Protein AF-A0A667Z377-F1 (afdb_monomer_lite)

Organism: NCBI:txid586833

pLDDT: mean 73.11, std 18.8, range [34.41, 98.44]

Structure (mmCIF, N/CA/C/O backbone):
data_AF-A0A667Z377-F1
#
_entry.id   AF-A0A667Z377-F1
#
loop_
_atom_site.group_PDB
_atom_site.id
_atom_site.type_symbol
_atom_site.label_atom_id
_atom_site.label_alt_id
_atom_site.label_comp_id
_atom_site.label_asym_id
_atom_site.label_entity_id
_atom_site.label_seq_id
_atom_site.pdbx_PDB_ins_code
_atom_site.Cartn_x
_atom_site.Cartn_y
_atom_site.Cartn_z
_atom_site.occupancy
_atom_site.B_iso_or_equiv
_atom_site.auth_seq_id
_atom_site.auth_comp_id
_atom_site.auth_asym_id
_atom_site.auth_atom_id
_atom_site.pdbx_PDB_model_num
ATOM 1 N N . MET A 1 1 ? 38.736 -24.658 -56.542 1.00 39.56 1 MET A N 1
ATOM 2 C CA . MET A 1 1 ? 38.520 -23.235 -56.864 1.00 39.56 1 MET A CA 1
ATOM 3 C C . MET A 1 1 ? 37.502 -22.615 -55.901 1.00 39.56 1 MET A C 1
ATOM 5 O O . MET A 1 1 ? 36.439 -22.173 -56.310 1.00 39.56 1 MET A O 1
ATOM 9 N N . ASP A 1 2 ? 37.790 -22.749 -54.604 1.00 34.41 2 ASP A N 1
ATOM 10 C CA . ASP A 1 2 ? 38.043 -21.683 -53.618 1.00 34.41 2 ASP A CA 1
ATOM 11 C C . ASP A 1 2 ? 37.180 -20.410 -53.548 1.00 34.41 2 ASP A C 1
ATOM 13 O O . ASP A 1 2 ? 37.044 -19.676 -54.520 1.00 34.41 2 ASP A O 1
ATOM 17 N N . GLY A 1 3 ? 36.787 -20.076 -52.305 1.00 35.81 3 GLY A N 1
ATOM 18 C CA . GLY A 1 3 ? 36.669 -18.693 -51.808 1.00 35.81 3 GLY A CA 1
ATOM 19 C C . GLY A 1 3 ? 35.319 -18.355 -51.157 1.00 35.81 3 GLY A C 1
ATOM 20 O O . GLY A 1 3 ? 34.439 -17.840 -51.827 1.00 35.81 3 GLY A O 1
ATOM 21 N N . LEU A 1 4 ? 35.024 -18.799 -49.928 1.00 40.66 4 LEU A N 1
ATOM 22 C CA . LEU A 1 4 ? 35.317 -18.164 -48.620 1.00 40.66 4 LEU A CA 1
ATOM 23 C C . LEU A 1 4 ? 34.467 -16.922 -48.257 1.00 40.66 4 LEU A C 1
ATOM 25 O O . LEU A 1 4 ? 34.631 -15.834 -48.799 1.00 40.66 4 LEU A O 1
ATOM 29 N N . LEU A 1 5 ? 33.630 -17.111 -47.227 1.00 46.97 5 LEU A N 1
ATOM 30 C CA . LEU A 1 5 ? 33.083 -16.087 -46.323 1.00 46.97 5 LEU A CA 1
ATOM 31 C C . LEU A 1 5 ? 34.207 -15.289 -45.635 1.00 46.97 5 LEU A C 1
ATOM 33 O O . LEU A 1 5 ? 35.257 -15.869 -45.346 1.00 46.97 5 LEU A O 1
ATOM 37 N N . PRO A 1 6 ? 33.934 -14.057 -45.167 1.00 52.69 6 PRO A N 1
ATOM 38 C CA . PRO A 1 6 ? 34.640 -13.540 -44.006 1.00 52.69 6 PRO A CA 1
ATOM 39 C C . PRO A 1 6 ? 33.695 -13.188 -42.854 1.00 52.69 6 PRO A C 1
ATOM 41 O O . PRO A 1 6 ? 32.829 -12.317 -42.931 1.00 52.69 6 PRO A O 1
ATOM 44 N N . HIS A 1 7 ? 33.949 -13.873 -41.742 1.00 42.12 7 HIS A N 1
ATOM 45 C CA . HIS A 1 7 ? 33.545 -13.520 -40.393 1.00 42.12 7 HIS A CA 1
ATOM 46 C C . HIS A 1 7 ? 34.176 -12.185 -39.967 1.00 42.12 7 HIS A C 1
ATOM 48 O O . HIS A 1 7 ? 35.382 -11.981 -40.111 1.00 42.12 7 HIS A O 1
ATOM 54 N N . HIS A 1 8 ? 33.378 -11.299 -39.369 1.00 42.31 8 HIS A N 1
ATOM 55 C CA . HIS A 1 8 ? 33.875 -10.097 -38.702 1.00 42.31 8 HIS A CA 1
ATOM 56 C C . HIS A 1 8 ? 34.471 -10.483 -37.339 1.00 42.31 8 HIS A C 1
ATOM 58 O O . HIS A 1 8 ? 33.754 -10.729 -36.370 1.00 42.31 8 HIS A O 1
ATOM 64 N N . CYS A 1 9 ? 35.799 -10.572 -37.282 1.00 45.69 9 CYS A N 1
ATOM 65 C CA . CYS A 1 9 ? 36.557 -10.875 -36.074 1.00 45.69 9 CYS A CA 1
ATOM 66 C C . CYS A 1 9 ? 36.877 -9.577 -35.311 1.00 45.69 9 CYS A C 1
ATOM 68 O O . CYS A 1 9 ? 37.397 -8.613 -35.873 1.00 45.69 9 CYS A O 1
ATOM 70 N N . SER A 1 10 ? 36.558 -9.553 -34.018 1.00 44.31 10 SER A N 1
ATOM 71 C CA . SE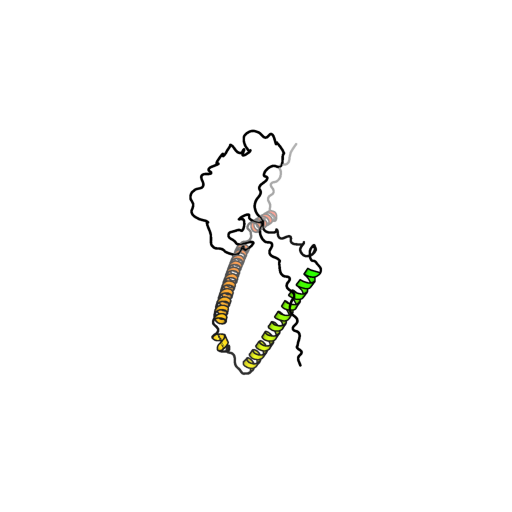R A 1 10 ? 36.849 -8.465 -33.083 1.00 44.31 10 SER A CA 1
ATOM 72 C C . SER A 1 10 ? 38.358 -8.261 -32.902 1.00 44.31 10 SER A C 1
ATOM 74 O O . SER A 1 10 ? 39.071 -9.194 -32.530 1.00 44.31 10 SER A O 1
ATOM 76 N N . VAL A 1 11 ? 38.843 -7.034 -33.104 1.00 43.72 11 VAL A N 1
ATOM 77 C CA . VAL A 1 11 ? 40.253 -6.667 -32.910 1.00 43.72 11 VAL A CA 1
ATOM 78 C C . VAL A 1 11 ? 40.514 -6.377 -31.427 1.00 43.72 11 VAL A C 1
ATOM 80 O O . VAL A 1 11 ? 40.225 -5.290 -30.932 1.00 43.72 11 VAL A O 1
ATOM 83 N N . VAL A 1 12 ? 41.090 -7.345 -30.711 1.00 47.41 12 VAL A N 1
ATOM 84 C CA . VAL A 1 12 ? 41.723 -7.130 -29.400 1.00 47.41 12 VAL A CA 1
ATOM 85 C C . VAL A 1 12 ? 43.229 -6.986 -29.625 1.00 47.41 12 VAL A C 1
ATOM 87 O O . VAL A 1 12 ? 43.871 -7.886 -30.160 1.00 47.41 12 VAL A O 1
ATOM 90 N N . ARG A 1 13 ? 43.803 -5.841 -29.233 1.00 54.53 13 ARG A N 1
ATOM 91 C CA . ARG A 1 13 ? 45.250 -5.580 -29.326 1.00 54.53 13 ARG A CA 1
ATOM 92 C C . ARG A 1 13 ? 46.039 -6.494 -28.369 1.00 54.53 13 ARG A C 1
ATOM 94 O O . ARG A 1 13 ? 45.705 -6.528 -27.182 1.00 54.53 13 ARG A O 1
ATOM 101 N N . PRO A 1 14 ? 47.118 -7.161 -28.817 1.00 50.06 14 PRO A N 1
ATOM 102 C CA . PRO A 1 14 ? 48.017 -7.890 -27.927 1.00 50.06 14 PRO A CA 1
ATOM 103 C C . PRO A 1 14 ? 48.810 -6.923 -27.039 1.00 50.06 14 PRO A C 1
ATOM 105 O O . PRO A 1 14 ? 49.433 -5.980 -27.522 1.00 50.06 14 PRO A O 1
ATOM 108 N N . LYS A 1 15 ? 48.801 -7.160 -25.725 1.00 42.97 15 LYS A N 1
ATOM 109 C CA . LYS A 1 15 ? 49.670 -6.461 -24.773 1.00 42.97 15 LYS A CA 1
ATOM 110 C C . LYS A 1 15 ? 51.036 -7.150 -24.784 1.00 42.97 15 LYS A C 1
ATOM 112 O O . LYS A 1 15 ? 51.166 -8.256 -24.262 1.00 42.97 15 LYS A O 1
ATOM 117 N N . GLU A 1 16 ? 52.033 -6.514 -25.391 1.00 47.84 16 GLU A N 1
ATOM 118 C CA . GLU A 1 16 ? 53.415 -7.002 -25.400 1.00 47.84 16 GLU A CA 1
ATOM 119 C C . GLU A 1 16 ? 53.958 -7.162 -23.970 1.00 47.84 16 GLU A C 1
ATOM 121 O O . GLU A 1 16 ? 53.911 -6.244 -23.146 1.00 47.84 16 GLU A O 1
ATOM 126 N N . ARG A 1 17 ? 54.477 -8.361 -23.677 1.00 47.03 17 ARG A N 1
ATOM 127 C CA . ARG A 1 17 ? 55.320 -8.645 -22.511 1.00 47.03 17 ARG A CA 1
ATOM 128 C C . ARG A 1 17 ? 56.709 -8.079 -22.781 1.00 47.03 17 ARG A C 1
ATOM 130 O O . ARG A 1 17 ? 57.348 -8.493 -23.742 1.00 47.03 17 ARG A O 1
ATOM 137 N N . ARG A 1 18 ? 57.200 -7.199 -21.909 1.00 39.62 18 ARG A N 1
ATOM 138 C CA . ARG A 1 18 ? 58.637 -6.912 -21.826 1.00 39.62 18 ARG A CA 1
ATOM 139 C C . ARG A 1 18 ? 59.299 -7.880 -20.850 1.00 39.62 18 ARG A C 1
ATOM 141 O O . ARG A 1 18 ? 58.774 -8.104 -19.763 1.00 39.62 18 ARG A O 1
ATOM 148 N N . LEU A 1 19 ? 60.404 -8.462 -21.309 1.00 40.16 19 LEU A N 1
ATOM 149 C CA . LEU A 1 19 ? 61.306 -9.354 -20.584 1.00 40.16 19 LEU A CA 1
ATOM 150 C C . LEU A 1 19 ? 62.295 -8.544 -19.728 1.00 40.16 19 LEU A C 1
ATOM 152 O O . LEU A 1 19 ? 62.662 -7.426 -20.089 1.00 40.16 19 LEU A O 1
ATOM 156 N N . ASP A 1 20 ? 62.684 -9.141 -18.603 1.00 46.81 20 ASP A N 1
ATOM 157 C CA . ASP A 1 20 ? 63.593 -8.638 -17.569 1.00 46.81 20 ASP A CA 1
ATOM 158 C C . ASP A 1 20 ? 65.024 -8.348 -18.058 1.00 46.81 20 ASP A C 1
ATOM 160 O O . ASP A 1 20 ? 65.585 -9.099 -18.855 1.00 46.81 20 ASP A O 1
ATOM 164 N N . VAL A 1 21 ? 65.649 -7.310 -17.484 1.00 38.50 21 VAL A N 1
ATOM 165 C CA . VAL A 1 21 ? 67.111 -7.078 -17.467 1.00 38.50 21 VAL A CA 1
ATOM 166 C C . VAL A 1 21 ? 67.494 -6.552 -16.062 1.00 38.50 21 VAL A C 1
ATOM 168 O O . VAL A 1 21 ? 66.702 -5.809 -15.475 1.00 38.50 21 VAL A O 1
ATOM 171 N N . PRO A 1 22 ? 68.635 -6.968 -15.467 1.00 42.09 22 PRO A N 1
ATOM 172 C CA . PRO A 1 22 ? 68.788 -7.074 -14.015 1.00 42.09 22 PRO A CA 1
ATOM 173 C C . PRO A 1 22 ? 69.353 -5.826 -13.313 1.00 42.09 22 PRO A C 1
ATOM 175 O O . PRO A 1 22 ? 69.953 -4.946 -13.921 1.00 42.09 22 PRO A O 1
ATOM 178 N N . GLN A 1 23 ? 69.144 -5.821 -11.990 1.00 48.81 23 GLN A N 1
ATOM 179 C CA . GLN A 1 23 ? 69.812 -5.080 -10.908 1.00 48.81 23 GLN A CA 1
ATOM 180 C C . GLN A 1 23 ? 70.900 -4.057 -11.282 1.00 48.81 23 GLN A C 1
ATOM 182 O O . GLN A 1 23 ? 71.996 -4.452 -11.658 1.00 48.81 23 GLN A O 1
ATOM 187 N N . GLN A 1 24 ? 70.682 -2.790 -10.908 1.00 37.22 24 GLN A N 1
ATOM 188 C CA . GLN A 1 24 ? 71.661 -2.009 -10.137 1.00 37.22 24 GLN A CA 1
ATOM 189 C C . GLN A 1 24 ? 70.936 -1.012 -9.220 1.00 37.22 24 GLN A C 1
ATOM 191 O O . GLN A 1 24 ? 70.096 -0.232 -9.660 1.00 37.22 24 GLN A O 1
ATOM 196 N N . ASN A 1 25 ? 71.270 -1.051 -7.930 1.00 51.00 25 ASN A N 1
ATOM 197 C CA . ASN A 1 25 ? 70.969 0.004 -6.966 1.00 51.00 25 ASN A CA 1
ATOM 198 C C . ASN A 1 25 ? 71.966 1.158 -7.155 1.00 51.00 25 ASN A C 1
ATOM 200 O O . ASN A 1 25 ? 73.166 0.918 -7.040 1.00 51.00 25 ASN A O 1
ATOM 204 N N . PRO A 1 26 ? 71.496 2.412 -7.258 1.00 49.16 26 PRO A N 1
ATOM 205 C CA . PRO A 1 26 ? 72.272 3.555 -6.810 1.00 49.16 26 PRO A CA 1
ATOM 206 C C . PRO A 1 26 ? 71.428 4.373 -5.825 1.00 49.16 26 PRO A C 1
ATOM 208 O O . PRO A 1 26 ? 70.788 5.366 -6.172 1.00 49.16 26 PRO A O 1
ATOM 211 N N . PHE A 1 27 ? 71.440 3.956 -4.558 1.00 51.38 27 PHE A N 1
ATOM 212 C CA . PHE A 1 27 ? 71.037 4.798 -3.427 1.00 51.38 27 PHE A CA 1
ATOM 213 C C . PHE A 1 27 ? 72.110 5.869 -3.183 1.00 51.38 27 PHE A C 1
ATOM 215 O O . PHE A 1 27 ? 72.756 5.887 -2.145 1.00 51.38 27 PHE A O 1
ATOM 222 N N . VAL A 1 28 ? 72.348 6.760 -4.144 1.00 57.50 28 VAL A N 1
ATOM 223 C CA . VAL A 1 28 ? 73.186 7.942 -3.914 1.00 57.50 28 VAL A CA 1
ATOM 224 C C . VAL A 1 28 ? 72.655 9.085 -4.772 1.00 57.50 28 VAL A C 1
ATOM 226 O O . VAL A 1 28 ? 73.105 9.321 -5.887 1.00 57.50 28 VAL A O 1
ATOM 229 N N . ARG A 1 29 ? 71.668 9.820 -4.253 1.00 53.88 29 ARG A N 1
ATOM 230 C CA . ARG A 1 29 ? 71.495 11.220 -4.647 1.00 53.88 29 ARG A CA 1
ATOM 231 C C . ARG A 1 29 ? 71.950 12.075 -3.483 1.00 53.88 29 ARG A C 1
ATOM 233 O O . ARG A 1 29 ? 71.351 12.039 -2.410 1.00 53.88 29 ARG A O 1
ATOM 240 N N . GLY A 1 30 ? 73.056 12.774 -3.726 1.00 55.09 30 GLY A N 1
ATOM 241 C CA . GLY A 1 30 ? 73.625 13.762 -2.835 1.00 55.09 30 GLY A CA 1
ATOM 242 C C . GLY A 1 30 ? 72.554 14.750 -2.409 1.00 55.09 30 GLY A C 1
ATOM 243 O O . GLY A 1 30 ? 71.906 15.360 -3.246 1.00 55.09 30 GLY A O 1
ATOM 244 N N . ASN A 1 31 ? 72.357 14.805 -1.100 1.00 47.62 31 ASN A N 1
ATOM 245 C CA . ASN A 1 31 ? 71.874 15.931 -0.323 1.00 47.62 31 ASN A CA 1
ATOM 246 C C . ASN A 1 31 ? 72.253 15.568 1.111 1.00 47.62 31 ASN A C 1
ATOM 248 O O . ASN A 1 31 ? 71.542 14.819 1.784 1.00 47.62 31 ASN A O 1
ATOM 252 N N . THR A 1 32 ? 73.423 16.025 1.553 1.00 54.97 32 THR A N 1
ATOM 253 C CA . THR A 1 32 ? 73.877 15.872 2.937 1.00 54.97 32 THR A CA 1
ATOM 254 C C . THR A 1 32 ? 72.966 16.716 3.818 1.00 54.97 32 THR A C 1
ATOM 256 O O . THR A 1 32 ? 73.255 17.874 4.102 1.00 54.97 32 THR A O 1
ATOM 259 N N . ILE A 1 33 ? 71.808 16.178 4.202 1.00 56.91 33 ILE A N 1
ATOM 260 C CA . ILE A 1 33 ? 70.942 16.879 5.136 1.00 56.91 33 ILE A CA 1
ATOM 261 C C . ILE A 1 33 ? 71.531 16.666 6.528 1.00 56.91 33 ILE A C 1
ATOM 263 O O . ILE A 1 33 ? 71.433 15.574 7.090 1.00 56.91 33 ILE A O 1
ATOM 267 N N . ILE A 1 34 ? 72.140 17.711 7.083 1.00 60.41 34 ILE A N 1
ATOM 268 C CA . ILE A 1 34 ? 72.562 17.728 8.482 1.00 60.41 34 ILE A CA 1
ATOM 269 C C . ILE A 1 34 ? 71.288 17.806 9.329 1.00 60.41 34 ILE A C 1
ATOM 271 O O . ILE A 1 34 ? 70.677 18.861 9.472 1.00 60.41 34 ILE A O 1
ATOM 275 N N . ARG A 1 35 ? 70.839 16.654 9.832 1.00 56.41 35 ARG A N 1
ATOM 276 C CA . ARG A 1 35 ? 69.725 16.526 10.782 1.00 56.41 35 ARG A CA 1
ATOM 277 C C . ARG A 1 35 ? 70.280 15.996 12.100 1.00 56.41 35 ARG A C 1
ATOM 279 O O . ARG A 1 35 ? 71.264 15.255 12.100 1.00 56.41 35 ARG A O 1
ATOM 286 N N . SER A 1 36 ? 69.660 16.379 13.212 1.00 56.09 36 SER A N 1
ATOM 287 C CA . SER A 1 36 ? 70.028 15.904 14.547 1.00 56.09 36 SER A CA 1
ATOM 288 C C . SER A 1 36 ? 70.099 14.370 14.599 1.00 56.09 36 SER A C 1
ATOM 290 O O . SER A 1 36 ? 69.342 13.660 13.933 1.00 56.09 36 SER A O 1
ATOM 292 N N . LYS A 1 37 ? 71.062 13.865 15.380 1.00 59.00 37 LYS A N 1
ATOM 293 C CA . LYS A 1 37 ? 71.469 12.456 15.555 1.00 59.00 37 LYS A CA 1
ATOM 294 C C . LYS A 1 37 ? 70.401 11.559 16.211 1.00 59.00 37 LYS A C 1
ATOM 296 O O . LYS A 1 37 ? 70.721 10.756 17.076 1.00 59.00 37 LYS A O 1
ATOM 301 N N . THR A 1 38 ? 69.137 11.669 15.825 1.00 59.34 38 THR A N 1
ATOM 302 C CA . THR A 1 38 ? 68.063 10.841 16.394 1.00 59.34 38 THR A CA 1
ATOM 303 C C . THR A 1 38 ? 67.119 10.228 15.367 1.00 59.34 38 THR A C 1
ATOM 305 O O . THR A 1 38 ? 66.293 9.415 15.764 1.00 59.34 38 THR A O 1
ATOM 308 N N . PHE A 1 39 ? 67.230 10.522 14.061 1.00 50.03 39 PHE A N 1
ATOM 309 C CA . PHE A 1 39 ? 66.290 9.929 13.093 1.00 50.03 39 PHE A CA 1
ATOM 310 C C . PHE A 1 39 ? 66.802 9.744 11.653 1.00 50.03 39 PHE A C 1
ATOM 312 O O . PHE A 1 39 ? 66.041 9.865 10.695 1.00 50.03 39 PHE A O 1
ATOM 319 N N . SER A 1 40 ? 68.084 9.426 11.474 1.00 50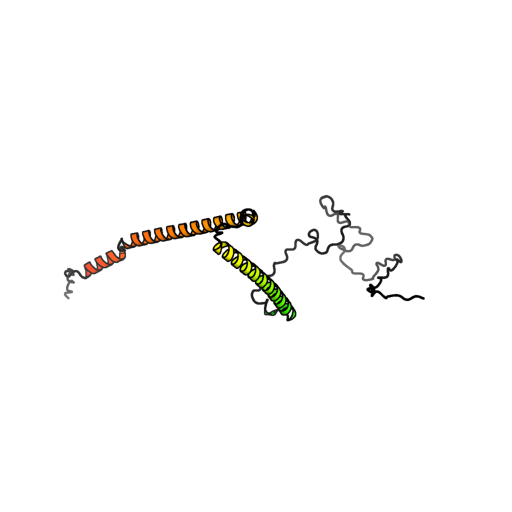.19 40 SER A N 1
ATOM 320 C CA . SER A 1 40 ? 68.617 9.023 10.164 1.00 50.19 40 SER A CA 1
ATOM 321 C C . SER A 1 40 ? 69.239 7.630 10.285 1.00 50.19 40 SER A C 1
ATOM 323 O O . SER A 1 40 ? 70.235 7.502 11.001 1.00 50.19 40 SER A O 1
ATOM 325 N N . PRO A 1 41 ? 68.707 6.588 9.613 1.00 56.28 41 PRO A N 1
ATO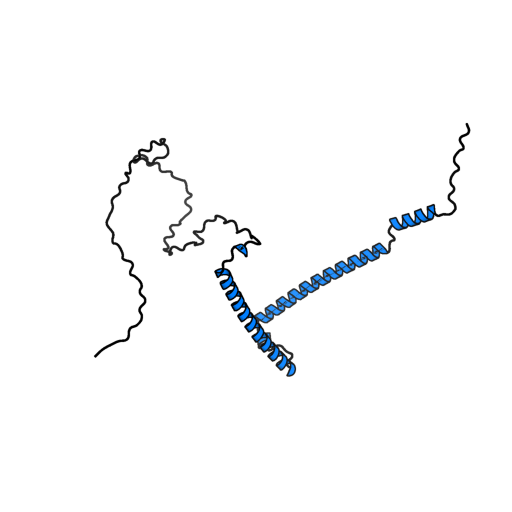M 326 C CA . PRO A 1 41 ? 69.350 5.281 9.574 1.00 56.28 41 PRO A CA 1
ATOM 327 C C . PRO A 1 41 ? 70.634 5.405 8.750 1.00 56.28 41 PRO A C 1
ATOM 329 O O . PRO A 1 41 ? 70.615 5.401 7.521 1.00 56.28 41 PRO A O 1
ATOM 332 N N . GLY A 1 42 ? 71.760 5.612 9.428 1.00 55.56 42 GLY A N 1
ATOM 333 C CA . GLY A 1 42 ? 73.073 5.497 8.809 1.00 55.56 42 GLY A CA 1
ATOM 334 C C . GLY A 1 42 ? 73.433 4.019 8.603 1.00 55.56 42 GLY A C 1
ATOM 335 O O . GLY A 1 42 ? 72.952 3.174 9.358 1.00 55.56 42 GLY A O 1
ATOM 336 N N . PRO A 1 43 ? 74.327 3.689 7.655 1.00 56.69 43 PRO A N 1
ATOM 337 C CA . PRO A 1 43 ? 74.751 2.312 7.359 1.00 56.69 43 PRO A CA 1
ATOM 338 C C . PRO A 1 43 ? 75.384 1.559 8.547 1.00 56.69 43 PRO A C 1
ATOM 340 O O . PRO A 1 43 ? 75.587 0.354 8.464 1.00 56.69 43 PRO A O 1
ATOM 343 N N . GLN A 1 44 ? 75.668 2.243 9.659 1.00 56.75 44 GLN A N 1
ATOM 344 C CA . GLN A 1 44 ? 76.218 1.662 10.889 1.00 56.75 44 GLN A CA 1
ATOM 345 C C . GLN A 1 44 ? 75.253 1.681 12.089 1.00 56.75 44 GLN A C 1
ATOM 347 O O . GLN A 1 44 ? 75.628 1.238 13.168 1.00 56.75 44 GLN A O 1
ATOM 352 N N . SER A 1 45 ? 74.018 2.178 11.951 1.00 56.69 45 SER A N 1
ATOM 353 C CA . SER A 1 45 ? 73.056 2.236 13.063 1.00 56.69 45 SER A CA 1
ATOM 354 C C . SER A 1 45 ? 71.796 1.441 12.726 1.00 56.69 45 SER A C 1
ATOM 356 O O . SER A 1 45 ? 70.789 1.984 12.274 1.00 56.69 45 SER A O 1
ATOM 358 N N . GLN A 1 46 ? 71.859 0.123 12.936 1.00 60.81 46 GLN A N 1
ATOM 359 C CA . GLN A 1 46 ? 70.690 -0.759 12.901 1.00 60.81 46 GLN A CA 1
ATOM 360 C C . GLN A 1 46 ? 69.919 -0.641 14.223 1.00 60.81 46 GLN A C 1
ATOM 362 O O . GLN A 1 46 ? 69.937 -1.546 15.053 1.00 60.81 46 GLN A O 1
ATOM 367 N N . TYR A 1 47 ? 69.264 0.496 14.462 1.00 54.59 47 TYR A N 1
ATOM 368 C CA . TYR A 1 47 ? 68.360 0.608 15.605 1.00 54.59 47 TYR A CA 1
ATOM 369 C C . TYR A 1 47 ? 67.065 -0.154 15.288 1.00 54.59 47 TYR A C 1
ATOM 371 O O . TYR A 1 47 ? 66.194 0.332 14.565 1.00 54.59 47 TYR A O 1
ATOM 379 N N . ILE A 1 48 ? 66.962 -1.394 15.774 1.00 57.53 48 ILE A N 1
ATOM 380 C CA . ILE A 1 48 ? 65.771 -2.232 15.612 1.00 57.53 48 ILE A CA 1
ATOM 381 C C . ILE A 1 48 ? 64.765 -1.825 16.690 1.00 57.53 48 ILE A C 1
ATOM 383 O O . ILE A 1 48 ? 64.837 -2.285 17.829 1.00 57.53 48 ILE A O 1
ATOM 387 N N . CYS A 1 49 ? 63.800 -0.980 16.327 1.00 56.94 49 CYS A N 1
ATOM 388 C CA . CYS A 1 49 ? 62.623 -0.723 17.153 1.00 56.94 49 CYS A CA 1
ATOM 389 C C . CYS A 1 49 ? 61.787 -2.009 17.250 1.00 56.94 49 CYS A C 1
ATOM 391 O O . CYS A 1 49 ? 60.881 -2.237 16.446 1.00 56.94 49 CYS A O 1
ATOM 393 N N . ARG A 1 50 ? 62.097 -2.882 18.214 1.00 58.25 50 ARG A N 1
ATOM 394 C CA . ARG A 1 50 ? 61.251 -4.030 18.550 1.00 58.25 50 ARG A CA 1
ATOM 395 C C . ARG A 1 50 ? 60.004 -3.513 19.256 1.00 58.25 50 ARG A C 1
ATOM 397 O O . ARG A 1 50 ? 60.000 -3.271 20.456 1.00 58.25 50 ARG A O 1
ATOM 404 N N . ILE A 1 51 ? 58.957 -3.282 18.474 1.00 61.84 51 ILE A N 1
ATOM 405 C CA . ILE A 1 51 ? 57.622 -3.014 18.994 1.00 61.84 51 ILE A CA 1
ATOM 406 C C . ILE A 1 51 ? 57.102 -4.358 19.538 1.00 61.84 51 ILE A C 1
ATOM 408 O O . ILE A 1 51 ? 57.037 -5.337 18.794 1.00 61.84 51 ILE A O 1
ATOM 412 N N . ASN A 1 52 ? 56.799 -4.438 20.836 1.00 55.53 52 ASN A N 1
ATOM 413 C CA . ASN A 1 52 ? 56.163 -5.620 21.424 1.00 55.53 52 ASN A CA 1
ATOM 414 C C . ASN A 1 52 ? 54.733 -5.702 20.878 1.00 55.53 52 ASN A C 1
ATOM 416 O O . ASN A 1 52 ? 53.814 -5.094 21.424 1.00 55.53 52 ASN A O 1
ATOM 420 N N . ARG A 1 53 ? 54.550 -6.379 19.743 1.00 53.66 53 ARG A N 1
ATOM 421 C CA . ARG A 1 53 ? 53.225 -6.802 19.287 1.00 53.66 53 ARG A CA 1
ATOM 422 C C . ARG A 1 53 ? 52.975 -8.147 19.937 1.00 53.66 53 ARG A C 1
ATOM 424 O O . ARG A 1 53 ? 53.790 -9.039 19.750 1.00 53.66 53 ARG A O 1
ATOM 431 N N . SER A 1 54 ? 51.890 -8.270 20.697 1.00 44.25 54 SER A N 1
ATOM 432 C CA . SER A 1 54 ? 51.371 -9.566 21.126 1.00 44.25 54 SER A CA 1
ATOM 433 C C . SER A 1 54 ? 51.376 -10.519 19.936 1.00 44.25 54 SER A C 1
ATOM 435 O O . SER A 1 54 ? 50.934 -10.127 18.851 1.00 44.25 54 SER A O 1
ATOM 437 N N . ASP A 1 55 ? 51.860 -11.739 20.142 1.00 51.62 55 ASP A N 1
ATOM 438 C CA . ASP A 1 55 ? 51.857 -12.828 19.163 1.00 51.62 55 ASP A CA 1
ATOM 439 C C . ASP A 1 55 ? 50.420 -13.324 18.899 1.00 51.62 55 ASP A C 1
ATOM 441 O O . ASP A 1 55 ? 50.105 -14.501 19.032 1.00 51.62 55 ASP A O 1
ATOM 445 N N . SER A 1 56 ? 49.496 -12.415 18.572 1.00 46.84 56 SER A N 1
ATOM 446 C CA . SER A 1 56 ? 48.170 -12.768 18.085 1.00 46.84 56 SER A CA 1
ATOM 447 C C . SER A 1 56 ? 48.315 -13.253 16.650 1.00 46.84 56 SER A C 1
ATOM 449 O O . SER A 1 56 ? 48.508 -12.476 15.714 1.00 46.84 56 SER A O 1
ATOM 451 N N . ASP A 1 57 ? 48.276 -14.574 16.560 1.00 57.62 57 ASP A N 1
ATOM 452 C CA . ASP A 1 57 ? 48.342 -15.440 15.400 1.00 57.62 57 ASP A CA 1
ATOM 453 C C . ASP A 1 57 ? 47.929 -14.828 14.055 1.00 57.62 57 ASP A C 1
ATOM 455 O O . ASP A 1 57 ? 46.834 -14.306 13.857 1.00 57.62 57 ASP A O 1
ATOM 459 N N . SER A 1 58 ? 48.808 -15.066 13.082 1.00 48.34 58 SER A N 1
ATOM 460 C CA . SER A 1 58 ? 48.442 -15.457 11.722 1.00 48.34 58 SER A CA 1
ATOM 461 C C . SER A 1 58 ? 47.478 -14.546 10.956 1.00 48.34 58 SER A C 1
ATOM 463 O O . SER A 1 58 ? 46.277 -14.782 10.859 1.00 48.34 58 SER A O 1
ATOM 465 N N . SER A 1 59 ? 48.059 -13.635 10.177 1.00 51.94 59 SER A N 1
ATOM 466 C CA . SER A 1 59 ? 47.508 -13.348 8.848 1.00 51.94 59 SER A CA 1
ATOM 467 C C . SER A 1 59 ? 48.602 -13.393 7.789 1.00 51.94 59 SER A C 1
ATOM 469 O O . SER A 1 59 ? 48.882 -12.435 7.076 1.00 51.94 59 SER A O 1
ATOM 471 N N . THR A 1 60 ? 49.225 -14.560 7.652 1.00 51.09 60 THR A N 1
ATOM 472 C CA . THR A 1 60 ? 49.731 -14.997 6.350 1.00 51.09 60 THR A CA 1
ATOM 473 C C . THR A 1 60 ? 48.582 -15.693 5.623 1.00 51.09 60 THR A C 1
ATOM 475 O O . THR A 1 60 ? 48.593 -16.898 5.384 1.00 51.09 60 THR A O 1
ATOM 478 N N . LEU A 1 61 ? 47.547 -14.926 5.258 1.00 51.94 61 LEU A N 1
ATOM 479 C CA . LEU A 1 61 ? 46.561 -15.358 4.268 1.00 51.94 61 LEU A CA 1
ATOM 480 C C . LEU A 1 61 ? 47.277 -15.502 2.914 1.00 51.94 61 LEU A C 1
ATOM 482 O O . LEU A 1 61 ? 47.205 -14.644 2.042 1.00 51.94 61 LEU A O 1
ATOM 486 N N . SER A 1 62 ? 47.975 -16.623 2.729 1.00 56.75 62 SER A N 1
ATOM 487 C CA . SER A 1 62 ? 48.535 -17.073 1.452 1.00 56.75 62 SER A CA 1
ATOM 488 C C . SER A 1 62 ? 47.465 -17.680 0.538 1.00 56.75 62 SER A C 1
ATOM 490 O O . SER A 1 62 ? 47.774 -18.333 -0.462 1.00 56.75 62 SER A O 1
ATOM 492 N N . LYS A 1 63 ? 46.181 -17.438 0.824 1.00 56.94 63 LYS A N 1
ATOM 493 C CA . LYS A 1 63 ? 45.108 -17.716 -0.122 1.00 56.94 63 LYS A CA 1
ATOM 494 C C . LYS A 1 63 ? 45.142 -16.607 -1.160 1.00 56.94 63 LYS A C 1
ATOM 496 O O . LYS A 1 63 ? 44.710 -15.489 -0.903 1.00 56.94 63 LYS A O 1
ATOM 501 N N . LYS A 1 64 ? 45.709 -16.937 -2.319 1.00 61.38 64 LYS A N 1
ATOM 502 C CA . LYS A 1 64 ? 45.704 -16.149 -3.555 1.00 61.38 64 LYS A CA 1
ATOM 503 C C . LYS A 1 64 ? 44.256 -15.846 -3.966 1.00 61.38 64 LYS A C 1
ATOM 505 O O . LYS A 1 64 ? 43.723 -16.478 -4.870 1.00 61.38 64 LYS A O 1
ATOM 510 N N . SER A 1 65 ? 43.597 -14.916 -3.283 1.00 66.06 65 SER A N 1
ATOM 511 C CA . SER A 1 65 ? 42.367 -14.318 -3.775 1.00 66.06 65 SER A CA 1
ATOM 512 C C . SER A 1 65 ? 42.757 -13.142 -4.675 1.00 66.06 65 SER A C 1
ATOM 514 O O . SER A 1 65 ? 43.679 -12.385 -4.343 1.00 66.06 65 SER A O 1
ATOM 516 N N . PRO A 1 66 ? 42.131 -12.995 -5.854 1.00 73.50 66 PRO A N 1
ATOM 517 C CA . PRO A 1 66 ? 42.334 -11.825 -6.692 1.00 73.50 66 PRO A CA 1
ATOM 518 C C . PRO A 1 66 ? 42.082 -10.556 -5.880 1.00 73.50 66 PRO A C 1
ATOM 520 O O . PRO A 1 66 ? 41.174 -10.507 -5.051 1.00 73.50 66 PRO A O 1
ATOM 523 N N . PHE A 1 67 ? 42.880 -9.515 -6.108 1.00 69.12 67 PHE A N 1
ATOM 524 C CA . PHE A 1 67 ? 42.685 -8.237 -5.435 1.00 69.12 67 PHE A CA 1
ATOM 525 C C . PHE A 1 67 ? 41.291 -7.675 -5.753 1.00 69.12 67 PHE A C 1
ATOM 527 O O . PHE A 1 67 ? 41.040 -7.192 -6.856 1.00 69.12 67 PHE A O 1
ATOM 534 N N . VAL A 1 68 ? 40.388 -7.710 -4.772 1.00 75.62 68 VAL A N 1
ATOM 535 C CA . VAL A 1 68 ? 39.069 -7.080 -4.868 1.00 75.62 68 VAL A CA 1
ATOM 536 C C . VAL A 1 68 ? 39.138 -5.708 -4.203 1.00 75.62 68 VAL A C 1
ATOM 538 O O . VAL A 1 68 ? 39.269 -5.591 -2.980 1.00 75.62 68 VAL A O 1
ATOM 541 N N . ARG A 1 69 ? 39.046 -4.640 -5.010 1.00 74.19 69 ARG A N 1
ATOM 542 C CA . ARG A 1 69 ? 38.877 -3.279 -4.479 1.00 74.19 69 ARG A CA 1
ATOM 543 C C . ARG A 1 69 ? 37.602 -3.242 -3.634 1.00 74.19 69 ARG A C 1
ATOM 545 O O . ARG A 1 69 ? 36.545 -3.652 -4.098 1.00 74.19 69 ARG A O 1
ATOM 552 N N . ASN A 1 70 ? 37.706 -2.703 -2.420 1.00 65.25 70 ASN A N 1
ATOM 553 C CA . ASN A 1 70 ? 36.607 -2.546 -1.460 1.00 65.25 70 ASN A CA 1
ATOM 554 C C . ASN A 1 70 ? 36.084 -3.825 -0.774 1.00 65.25 70 ASN A C 1
ATOM 556 O O . ASN A 1 70 ? 34.967 -3.789 -0.247 1.00 65.25 70 ASN A O 1
ATOM 560 N N . ALA A 1 71 ? 36.864 -4.913 -0.729 1.00 75.75 71 ALA A N 1
ATOM 561 C CA . ALA A 1 71 ? 36.561 -6.057 0.137 1.00 75.75 71 ALA A CA 1
ATOM 562 C C . ALA A 1 71 ? 36.357 -5.604 1.596 1.00 75.75 71 ALA A C 1
ATOM 564 O O . ALA A 1 71 ? 37.067 -4.711 2.067 1.00 75.75 71 ALA A O 1
ATOM 565 N N . SER A 1 72 ? 35.396 -6.202 2.303 1.00 65.25 72 SER A N 1
ATOM 566 C CA . SER A 1 72 ? 35.051 -5.851 3.691 1.00 65.25 72 SER A CA 1
ATOM 567 C C . SER A 1 72 ? 36.258 -5.931 4.628 1.00 65.25 72 SER A C 1
ATOM 569 O O . SER A 1 72 ? 36.473 -5.008 5.404 1.00 65.25 72 SER A O 1
ATOM 571 N N . GLU A 1 73 ? 37.110 -6.946 4.457 1.00 72.12 73 GLU A N 1
ATOM 572 C CA . GLU A 1 73 ? 38.378 -7.125 5.188 1.00 72.12 73 GLU A CA 1
ATOM 573 C C . GLU A 1 73 ? 39.402 -5.996 4.963 1.00 72.12 73 GLU A C 1
ATOM 575 O O . GLU A 1 73 ? 40.341 -5.844 5.737 1.00 72.12 73 GLU A O 1
ATOM 580 N N . ARG A 1 74 ? 39.248 -5.196 3.898 1.00 68.94 74 ARG A N 1
ATOM 581 C CA . ARG A 1 74 ? 40.152 -4.089 3.529 1.00 68.94 74 ARG A CA 1
ATOM 582 C C . ARG A 1 74 ? 39.506 -2.709 3.645 1.00 68.94 74 ARG A C 1
ATOM 584 O O . ARG A 1 74 ? 40.166 -1.703 3.375 1.00 68.94 74 ARG A O 1
ATOM 591 N N . ARG A 1 75 ? 38.218 -2.619 3.993 1.00 70.88 75 ARG A N 1
ATOM 592 C CA . ARG A 1 75 ? 37.548 -1.327 4.175 1.00 70.88 75 ARG A CA 1
ATOM 593 C C . ARG A 1 75 ? 37.977 -0.735 5.511 1.00 70.88 75 ARG A C 1
ATOM 595 O O . ARG A 1 75 ? 37.839 -1.358 6.555 1.00 70.88 75 ARG A O 1
ATOM 602 N N . SER A 1 76 ? 38.472 0.500 5.481 1.00 69.69 76 SER A N 1
ATOM 603 C CA . SER A 1 76 ? 38.749 1.247 6.705 1.00 69.69 76 SER A CA 1
ATOM 604 C C . SER A 1 76 ? 37.477 1.340 7.550 1.00 69.69 76 SER A C 1
ATOM 606 O O . SER A 1 76 ? 36.460 1.812 7.040 1.00 69.69 76 SER A O 1
ATOM 608 N N . MET A 1 77 ? 37.564 1.043 8.847 1.00 64.62 77 MET A N 1
ATOM 609 C CA . MET A 1 77 ? 36.527 1.361 9.845 1.00 64.62 77 MET A CA 1
ATOM 610 C C . MET A 1 77 ? 36.297 2.871 10.040 1.00 64.62 77 MET A C 1
ATOM 612 O O . MET A 1 77 ? 35.587 3.295 10.950 1.00 64.62 77 MET A O 1
ATOM 616 N N . ARG A 1 78 ? 36.900 3.718 9.198 1.00 76.88 78 ARG A N 1
ATOM 617 C CA . ARG A 1 78 ? 36.622 5.145 9.184 1.00 76.88 78 ARG A CA 1
ATOM 618 C C . ARG A 1 78 ? 35.161 5.333 8.796 1.00 76.88 78 ARG A C 1
ATOM 620 O O . ARG A 1 78 ? 34.825 5.267 7.615 1.00 76.88 78 ARG A O 1
ATOM 627 N N . MET A 1 79 ? 34.329 5.602 9.798 1.00 63.19 79 MET A N 1
ATOM 628 C CA . MET A 1 79 ? 32.949 6.033 9.626 1.00 63.19 79 MET A CA 1
ATOM 629 C C . MET A 1 79 ? 32.945 7.216 8.655 1.00 63.19 79 MET A C 1
ATOM 631 O O . MET A 1 7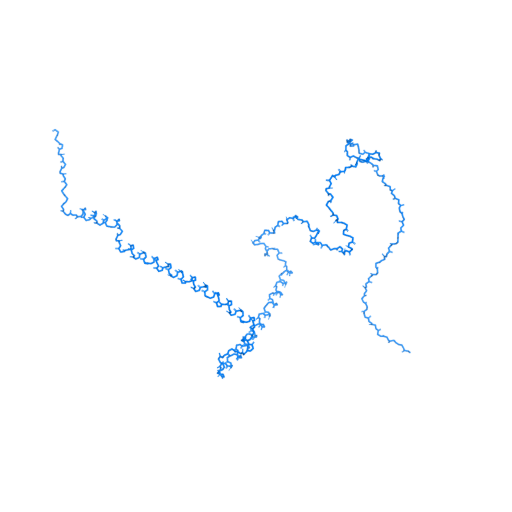9 ? 33.369 8.327 8.984 1.00 63.19 79 MET A O 1
ATOM 635 N N . LYS A 1 80 ? 32.539 6.969 7.407 1.00 72.94 80 LYS A N 1
ATOM 636 C CA . LYS A 1 80 ? 32.212 8.050 6.484 1.00 72.94 80 LYS A CA 1
ATOM 637 C C . LYS A 1 80 ? 30.971 8.703 7.072 1.00 72.94 80 LYS A C 1
ATOM 639 O O . LYS A 1 80 ? 29.984 8.008 7.301 1.00 72.94 80 LYS A O 1
ATOM 644 N N . LYS A 1 81 ? 31.043 10.007 7.367 1.00 71.38 81 LYS A N 1
ATOM 645 C CA . LYS A 1 81 ? 29.853 10.769 7.758 1.00 71.38 81 LYS A CA 1
ATOM 646 C C . LYS A 1 81 ? 28.764 10.472 6.719 1.00 71.38 81 LYS A C 1
ATOM 648 O O . LYS A 1 81 ? 29.064 10.611 5.528 1.00 71.38 81 LYS A O 1
ATOM 653 N N . PRO A 1 82 ? 27.571 10.011 7.133 1.00 68.31 82 PRO A N 1
ATOM 654 C CA . PRO A 1 82 ? 26.477 9.826 6.197 1.00 68.31 82 PRO A CA 1
ATOM 655 C C . PRO A 1 82 ? 26.224 11.167 5.498 1.00 68.31 82 PRO A C 1
ATOM 657 O O . PRO A 1 82 ? 26.346 12.212 6.151 1.00 68.31 82 PRO A O 1
ATOM 660 N N . PRO A 1 83 ? 25.948 11.169 4.182 1.00 66.81 83 PRO A N 1
ATOM 661 C CA . PRO A 1 83 ? 25.593 12.399 3.495 1.00 66.81 83 PRO A CA 1
ATOM 662 C C . PRO A 1 83 ? 24.400 13.016 4.226 1.00 66.81 83 PRO A C 1
ATOM 664 O O . PRO A 1 83 ? 23.390 12.353 4.468 1.00 66.81 83 PRO A O 1
ATOM 667 N N . VAL A 1 84 ? 24.560 14.269 4.647 1.00 67.25 84 VAL A N 1
ATOM 668 C CA . VAL A 1 84 ? 23.474 15.043 5.243 1.00 67.25 84 VAL A CA 1
ATOM 669 C C . VAL A 1 84 ? 22.397 15.171 4.162 1.00 67.25 84 VAL A C 1
ATOM 671 O O . VAL A 1 84 ? 22.744 15.559 3.045 1.00 67.25 84 VAL A O 1
ATOM 674 N N . PRO A 1 85 ? 21.126 14.827 4.430 1.00 58.16 85 PRO A N 1
ATOM 675 C CA . PRO A 1 85 ? 20.072 14.959 3.436 1.00 58.16 85 PRO A CA 1
ATOM 676 C C . PRO A 1 85 ? 19.851 16.447 3.161 1.00 58.16 85 PRO A C 1
ATOM 678 O O . PRO A 1 85 ? 19.198 17.148 3.934 1.00 58.16 85 PRO A O 1
ATOM 681 N N . VAL A 1 86 ? 20.422 16.945 2.066 1.00 57.62 86 VAL A N 1
ATOM 682 C CA . VAL A 1 86 ? 20.204 18.314 1.599 1.00 57.62 86 VAL A CA 1
ATOM 683 C C . VAL A 1 86 ? 18.858 18.330 0.879 1.00 57.62 86 VAL A C 1
ATOM 685 O O . VAL A 1 86 ? 18.779 18.207 -0.339 1.00 57.62 86 VAL A O 1
ATOM 688 N N . LYS A 1 87 ? 17.760 18.427 1.638 1.00 60.06 87 LYS A N 1
ATOM 689 C CA . LYS A 1 87 ? 16.437 18.674 1.050 1.00 60.06 87 LYS A CA 1
ATOM 690 C C . LYS A 1 87 ? 16.496 20.003 0.293 1.00 60.06 87 LYS A C 1
ATOM 692 O O . LYS A 1 87 ? 16.575 21.055 0.916 1.00 60.06 87 LYS A O 1
ATOM 697 N N . GLY A 1 88 ? 16.466 19.931 -1.037 1.00 58.62 88 GLY A N 1
ATOM 698 C CA . GLY A 1 88 ? 16.321 21.096 -1.915 1.00 58.62 88 GLY A CA 1
ATOM 699 C C . GLY A 1 88 ? 17.420 21.309 -2.959 1.00 58.62 88 GLY A C 1
ATOM 700 O O . GLY A 1 88 ? 17.214 22.136 -3.839 1.00 58.62 88 GLY A O 1
ATOM 701 N N . LEU A 1 89 ? 18.543 20.573 -2.928 1.00 57.25 89 LEU A N 1
ATOM 702 C CA . LEU A 1 89 ? 19.601 20.718 -3.949 1.00 57.25 89 LEU A CA 1
ATOM 703 C C . LEU A 1 89 ? 19.549 19.666 -5.072 1.00 57.25 89 LEU A C 1
ATOM 705 O O . LEU A 1 89 ? 20.144 19.881 -6.126 1.00 57.25 89 LEU A O 1
ATOM 709 N N . ASP A 1 90 ? 18.796 18.577 -4.889 1.00 58.44 90 ASP A N 1
ATOM 710 C CA . ASP A 1 90 ? 18.664 17.494 -5.882 1.00 58.44 90 ASP A CA 1
ATOM 711 C C . ASP A 1 90 ? 18.045 17.966 -7.213 1.00 58.44 90 ASP A C 1
ATOM 713 O O . ASP A 1 90 ? 18.234 17.333 -8.247 1.00 58.44 90 ASP A O 1
ATOM 717 N N . GLY A 1 91 ? 17.317 19.090 -7.209 1.00 60.75 91 GLY A N 1
ATOM 718 C CA . GLY A 1 91 ? 16.803 19.725 -8.429 1.00 60.75 91 GLY A CA 1
ATOM 719 C C . GLY A 1 91 ? 17.807 20.646 -9.133 1.00 60.75 91 GLY A C 1
ATOM 720 O O . GLY A 1 91 ? 17.730 20.800 -10.345 1.00 60.75 91 GLY A O 1
ATOM 721 N N . LEU A 1 92 ? 18.756 21.237 -8.396 1.00 64.19 92 LEU A N 1
ATOM 722 C CA . LEU A 1 92 ? 19.744 22.199 -8.915 1.00 64.19 92 LEU A CA 1
ATOM 723 C C . LEU A 1 92 ? 20.993 21.522 -9.505 1.00 64.19 92 LEU A C 1
ATOM 725 O O . LEU A 1 92 ? 21.699 22.138 -10.295 1.00 64.19 92 LEU A O 1
ATOM 729 N N . LEU A 1 93 ? 21.262 20.265 -9.137 1.00 67.19 93 LEU A N 1
ATOM 730 C CA . LEU A 1 93 ? 22.384 19.462 -9.648 1.00 67.19 93 LEU A CA 1
ATOM 731 C C . LEU A 1 93 ? 21.976 18.455 -10.734 1.00 67.19 93 LEU A C 1
ATOM 733 O O . LEU A 1 93 ? 22.811 17.676 -11.188 1.00 67.19 93 LEU A O 1
ATOM 737 N N . ARG A 1 94 ? 20.702 18.447 -11.136 1.00 79.44 94 ARG A N 1
ATOM 738 C CA . ARG A 1 94 ? 20.161 17.474 -12.086 1.00 79.44 94 ARG A CA 1
ATOM 739 C C . ARG A 1 94 ? 20.555 17.867 -13.502 1.00 79.44 94 ARG A C 1
ATOM 741 O O . ARG A 1 94 ? 20.153 18.914 -14.007 1.00 79.44 94 ARG A O 1
ATOM 748 N N . THR A 1 95 ? 21.380 17.040 -14.124 1.00 88.19 95 THR A N 1
ATOM 749 C CA . THR A 1 95 ? 21.835 17.242 -15.499 1.00 88.19 95 THR A CA 1
ATOM 750 C C . THR A 1 95 ? 20.748 16.834 -16.496 1.00 88.19 95 THR A C 1
ATOM 752 O O . THR A 1 95 ? 19.794 16.132 -16.151 1.00 88.19 95 THR A O 1
ATOM 755 N N . SER A 1 96 ? 20.880 17.249 -17.759 1.00 88.88 96 SER A N 1
ATOM 756 C CA . SER A 1 96 ? 19.983 16.800 -18.835 1.00 88.88 96 SER A CA 1
ATOM 757 C C . SER A 1 96 ? 19.951 15.272 -18.965 1.00 88.88 96 SER A C 1
ATOM 759 O O . SER A 1 96 ? 18.885 14.700 -19.174 1.00 88.88 96 SER A O 1
ATOM 761 N N . LEU A 1 97 ? 21.092 14.609 -18.750 1.00 93.75 97 LEU A N 1
ATOM 762 C CA . LEU A 1 97 ? 21.195 13.150 -18.716 1.00 93.75 97 LEU A CA 1
ATOM 763 C C . LEU A 1 97 ? 20.371 12.537 -17.571 1.00 93.75 97 LEU A C 1
ATOM 765 O O . LEU A 1 97 ? 19.685 11.540 -17.779 1.00 93.75 97 LEU A O 1
ATOM 769 N N . ASP A 1 98 ? 20.396 13.138 -16.379 1.00 92.62 98 ASP A N 1
ATOM 770 C CA . ASP A 1 98 ? 19.619 12.642 -15.235 1.00 92.62 98 ASP A CA 1
ATOM 771 C C . ASP A 1 98 ? 18.112 12.710 -15.516 1.00 92.62 98 ASP A C 1
ATOM 773 O O . ASP A 1 98 ? 17.377 11.766 -15.233 1.00 92.62 98 ASP A O 1
ATOM 777 N N . LEU A 1 99 ? 17.647 13.791 -16.153 1.00 92.94 99 LEU A N 1
ATOM 778 C CA . LEU A 1 99 ? 16.246 13.935 -16.560 1.00 92.94 99 LEU A CA 1
ATOM 779 C C . LEU A 1 99 ? 15.819 12.864 -17.574 1.00 92.94 99 LEU A C 1
ATOM 781 O O . LEU A 1 99 ? 14.707 12.343 -17.480 1.00 92.94 99 LEU A O 1
ATOM 785 N N . GLU A 1 100 ? 16.685 12.512 -18.526 1.00 94.94 100 GLU A N 1
ATOM 786 C CA . GLU A 1 100 ? 16.420 11.436 -19.487 1.00 94.94 100 GLU A CA 1
ATOM 787 C C . GLU A 1 100 ? 16.329 10.071 -18.801 1.00 94.94 100 GLU A C 1
ATOM 789 O O . GLU A 1 100 ? 15.406 9.299 -19.077 1.00 94.94 100 GLU A O 1
ATOM 794 N N . LEU A 1 101 ? 17.245 9.786 -17.873 1.00 96.50 101 LEU A N 1
ATOM 795 C CA . LEU A 1 101 ? 17.209 8.561 -17.078 1.00 96.50 101 LEU A CA 1
ATOM 796 C C . LEU A 1 101 ? 15.922 8.483 -16.252 1.00 96.50 101 LEU A C 1
ATOM 798 O O . LEU A 1 101 ? 15.236 7.461 -16.278 1.00 96.50 101 LEU A O 1
ATOM 802 N N . ASP A 1 102 ? 15.532 9.569 -15.591 1.00 94.94 102 ASP A N 1
ATOM 803 C CA . ASP A 1 102 ? 14.303 9.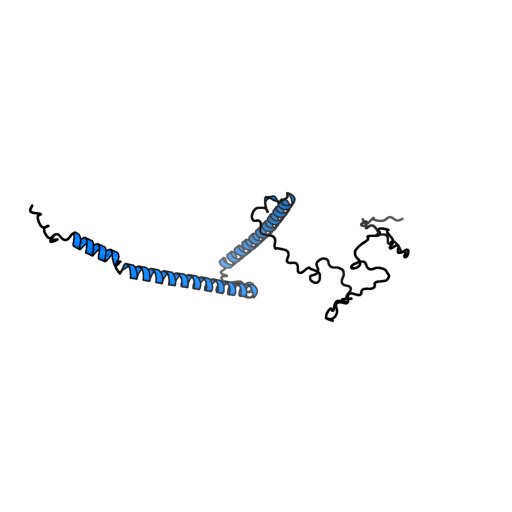619 -14.799 1.00 94.94 102 ASP A CA 1
ATOM 804 C C . ASP A 1 102 ? 13.039 9.504 -15.654 1.00 94.94 102 ASP A C 1
ATOM 806 O O . ASP A 1 102 ? 12.056 8.876 -15.239 1.00 94.94 102 ASP A O 1
ATOM 810 N N . LEU A 1 103 ? 13.053 10.057 -16.869 1.00 97.00 103 LEU A N 1
ATOM 811 C CA . LEU A 1 103 ? 11.979 9.870 -17.838 1.00 97.00 103 LEU A CA 1
ATOM 812 C C . LEU A 1 103 ? 11.859 8.393 -18.235 1.00 97.00 103 LEU A C 1
ATOM 814 O O . LEU A 1 103 ? 10.746 7.868 -18.285 1.00 97.00 103 LEU A O 1
ATOM 818 N N . GLN A 1 104 ? 12.974 7.698 -18.470 1.00 97.81 104 GLN A N 1
ATOM 819 C CA . GLN A 1 104 ? 12.968 6.261 -18.762 1.00 97.81 104 GLN A CA 1
ATOM 820 C C . GLN A 1 104 ? 12.490 5.435 -17.562 1.00 97.81 104 GLN A C 1
ATOM 822 O O . GLN A 1 104 ? 11.631 4.563 -17.715 1.00 97.81 104 GLN A O 1
ATOM 827 N N . VAL A 1 105 ? 12.952 5.743 -16.348 1.00 97.75 105 VAL A N 1
ATOM 828 C CA . VAL A 1 105 ? 12.460 5.108 -15.113 1.00 97.75 105 VAL A CA 1
ATOM 829 C C . VAL A 1 105 ? 10.950 5.310 -14.972 1.00 97.75 105 VAL A C 1
ATOM 831 O O . VAL A 1 105 ? 10.209 4.363 -14.706 1.00 97.75 105 VAL A O 1
ATOM 834 N N . SER A 1 106 ? 10.462 6.521 -15.227 1.00 97.81 106 SER A N 1
ATOM 835 C CA . SER A 1 106 ? 9.033 6.829 -15.165 1.00 97.81 106 SER A CA 1
ATOM 836 C C . SER A 1 106 ? 8.238 6.066 -16.224 1.00 97.81 106 SER A C 1
ATOM 838 O O . SER A 1 106 ? 7.211 5.474 -15.901 1.00 97.81 106 SER A O 1
ATOM 840 N N . ARG A 1 107 ? 8.732 6.004 -17.467 1.00 98.25 107 ARG A N 1
ATOM 841 C CA . ARG A 1 107 ? 8.104 5.252 -18.566 1.00 98.25 107 ARG A CA 1
ATOM 842 C C . ARG A 1 107 ? 8.052 3.755 -18.289 1.00 98.25 107 ARG A C 1
ATOM 844 O O . ARG A 1 107 ? 7.003 3.146 -18.467 1.00 98.25 107 ARG A O 1
ATOM 851 N N . THR A 1 108 ? 9.148 3.163 -17.820 1.00 98.25 108 THR A N 1
ATOM 852 C CA . THR A 1 108 ? 9.190 1.732 -17.471 1.00 98.25 108 THR A CA 1
ATOM 853 C C . THR A 1 108 ? 8.242 1.410 -16.318 1.00 98.25 108 THR A C 1
ATOM 855 O O . THR A 1 108 ? 7.473 0.450 -16.398 1.00 98.25 108 THR A O 1
ATOM 858 N N . ARG A 1 109 ? 8.210 2.255 -15.281 1.00 98.44 109 ARG A N 1
ATOM 859 C CA . ARG A 1 109 ? 7.244 2.141 -14.184 1.00 98.44 109 ARG A CA 1
ATOM 860 C C . ARG A 1 109 ? 5.807 2.273 -14.685 1.00 98.44 109 ARG A C 1
ATOM 862 O O . ARG A 1 109 ? 4.964 1.472 -14.299 1.00 98.44 109 ARG A O 1
ATOM 869 N N . GLN A 1 110 ? 5.525 3.247 -15.546 1.00 98.31 110 GLN A N 1
ATOM 870 C CA . GLN A 1 110 ? 4.195 3.449 -16.117 1.00 98.31 110 GLN A CA 1
ATOM 871 C C . GLN A 1 110 ? 3.759 2.251 -16.964 1.00 98.31 110 GLN A C 1
ATOM 873 O O . GLN A 1 110 ? 2.634 1.788 -16.807 1.00 98.31 110 GLN A O 1
ATOM 878 N N . ALA A 1 111 ? 4.638 1.719 -17.815 1.00 98.44 111 ALA A N 1
ATOM 879 C CA . ALA A 1 111 ? 4.356 0.537 -18.625 1.00 98.44 111 ALA A CA 1
ATOM 880 C C . ALA A 1 111 ? 4.045 -0.683 -17.746 1.00 98.44 111 ALA A C 1
ATOM 882 O O . ALA A 1 111 ? 3.058 -1.380 -17.979 1.00 98.44 111 ALA A O 1
ATOM 883 N N . ARG A 1 112 ? 4.832 -0.892 -16.684 1.00 98.25 112 ARG A N 1
ATOM 884 C CA . ARG A 1 112 ? 4.580 -1.945 -15.695 1.00 98.25 112 ARG A CA 1
ATOM 885 C C . ARG A 1 112 ? 3.213 -1.781 -15.027 1.00 98.25 112 ARG A C 1
ATOM 887 O O . ARG A 1 112 ? 2.438 -2.730 -15.001 1.00 98.25 112 ARG A O 1
ATOM 894 N N . LEU A 1 113 ? 2.899 -0.586 -14.527 1.00 98.38 113 LEU A N 1
ATOM 895 C CA . LEU A 1 113 ? 1.614 -0.312 -13.877 1.00 98.38 113 LEU A CA 1
ATOM 896 C C . LEU A 1 113 ? 0.434 -0.466 -14.844 1.00 98.38 113 LEU A C 1
ATOM 898 O O . LEU A 1 113 ? -0.610 -0.979 -14.458 1.00 98.38 113 LEU A O 1
ATOM 902 N N . ALA A 1 114 ? 0.592 -0.059 -16.103 1.00 98.31 114 ALA A N 1
ATOM 903 C CA . ALA A 1 114 ? -0.429 -0.246 -17.127 1.00 98.31 114 ALA A CA 1
ATOM 904 C C . ALA A 1 114 ? -0.698 -1.737 -17.391 1.00 98.31 114 ALA A C 1
ATOM 906 O O . ALA A 1 114 ? -1.857 -2.136 -17.509 1.00 98.31 114 ALA A O 1
ATOM 907 N N . GLN A 1 115 ? 0.350 -2.566 -17.421 1.00 98.38 115 GLN A N 1
ATOM 908 C CA . GLN A 1 115 ? 0.210 -4.015 -17.550 1.00 98.38 115 GLN A CA 1
ATOM 909 C C . GLN A 1 115 ? -0.471 -4.634 -16.323 1.00 98.38 115 GLN A C 1
ATOM 911 O O . GLN A 1 115 ? -1.381 -5.445 -16.477 1.00 98.38 115 GLN A O 1
ATOM 916 N N . GLU A 1 116 ? -0.084 -4.230 -15.111 1.00 97.56 116 GLU A N 1
ATOM 917 C CA . GLU A 1 116 ? -0.735 -4.682 -13.874 1.00 97.56 116 GLU A CA 1
ATOM 918 C C . GLU A 1 116 ? -2.225 -4.297 -13.860 1.00 97.56 116 GLU A C 1
ATOM 920 O O . GLU A 1 116 ? -3.079 -5.139 -13.593 1.00 97.56 116 GLU A O 1
ATOM 925 N N . LEU A 1 117 ? -2.564 -3.060 -14.243 1.00 98.25 117 LEU A N 1
ATOM 926 C CA . LEU A 1 117 ? -3.954 -2.617 -14.377 1.00 98.25 117 LEU A CA 1
ATOM 927 C C . LEU A 1 117 ? -4.734 -3.437 -15.404 1.00 98.25 117 LEU A C 1
ATOM 929 O O . LEU A 1 117 ? -5.902 -3.744 -15.170 1.00 98.25 117 LEU A O 1
ATOM 933 N N . ARG A 1 118 ? -4.115 -3.790 -16.535 1.00 98.38 118 ARG A N 1
ATOM 934 C CA . ARG A 1 118 ? -4.739 -4.650 -17.544 1.00 98.38 118 ARG A CA 1
ATOM 935 C C . ARG A 1 118 ? -5.066 -6.026 -16.964 1.00 98.38 118 ARG A C 1
ATOM 937 O O . ARG A 1 118 ? -6.218 -6.438 -17.044 1.00 98.38 118 ARG A O 1
ATOM 944 N N . VAL A 1 119 ? -4.097 -6.682 -16.324 1.00 97.31 119 VAL A N 1
ATOM 945 C CA . VAL A 1 119 ? -4.290 -7.995 -15.682 1.00 97.31 119 VAL A CA 1
ATOM 946 C C . VAL A 1 119 ? -5.389 -7.933 -14.618 1.00 97.31 119 VAL A C 1
ATOM 948 O O . VAL A 1 119 ? -6.254 -8.802 -14.568 1.00 97.31 119 VAL A O 1
ATOM 951 N N . LEU A 1 120 ? -5.409 -6.881 -13.794 1.00 97.06 120 LEU A N 1
ATOM 952 C CA . LEU A 1 120 ? -6.441 -6.701 -12.769 1.00 97.06 120 LEU A CA 1
ATOM 953 C C . LEU A 1 120 ? -7.838 -6.491 -13.365 1.00 97.06 120 LEU A C 1
ATOM 955 O O . LEU A 1 120 ? -8.814 -6.997 -12.814 1.00 97.06 120 LEU A O 1
ATOM 959 N N . ARG A 1 121 ? -7.955 -5.765 -14.484 1.00 97.75 121 ARG A N 1
ATOM 960 C CA . ARG A 1 121 ? -9.230 -5.608 -15.204 1.00 97.75 121 ARG A CA 1
ATOM 961 C C . ARG A 1 121 ? -9.711 -6.937 -15.778 1.00 97.75 121 ARG A C 1
ATOM 963 O O . ARG A 1 121 ? -10.869 -7.280 -15.574 1.00 97.75 121 ARG A O 1
ATOM 970 N N . GLU A 1 122 ? -8.826 -7.694 -16.421 1.00 96.81 122 GLU A N 1
ATOM 971 C CA . GLU A 1 122 ? -9.139 -9.026 -16.956 1.00 96.81 122 GLU A CA 1
ATOM 972 C C . GLU A 1 122 ? -9.607 -9.975 -15.837 1.00 96.81 122 GLU A C 1
ATOM 974 O O . GLU A 1 122 ? -10.658 -10.605 -15.961 1.00 96.81 122 GLU A O 1
ATOM 979 N N . LEU A 1 123 ? -8.894 -10.008 -14.706 1.00 92.12 123 LEU A N 1
ATOM 980 C CA . LEU A 1 123 ? -9.273 -10.806 -13.537 1.00 92.12 123 LEU A CA 1
ATOM 981 C C . LEU A 1 123 ? -10.626 -10.372 -12.962 1.00 92.12 123 LEU A C 1
ATOM 983 O O . LEU A 1 123 ? -11.465 -11.213 -12.645 1.00 92.12 123 LEU A O 1
ATOM 987 N N . LYS A 1 124 ? -10.865 -9.061 -12.844 1.00 93.38 124 LYS A N 1
ATOM 988 C CA . LYS A 1 124 ? -12.150 -8.528 -12.380 1.00 93.38 124 LYS A CA 1
ATOM 989 C C . LYS A 1 124 ? -13.292 -9.000 -13.279 1.00 93.38 124 LYS A C 1
ATOM 991 O O . LYS A 1 124 ? -14.284 -9.503 -12.763 1.00 93.38 124 LYS A O 1
ATOM 996 N N . GLU A 1 125 ? -13.155 -8.872 -14.597 1.00 94.56 125 GLU A N 1
ATOM 997 C CA . GLU A 1 125 ? -14.191 -9.332 -15.524 1.00 94.56 125 GLU A CA 1
ATOM 998 C C . GLU A 1 125 ? -14.421 -10.847 -15.420 1.00 94.56 125 GLU A C 1
ATOM 1000 O O . GLU A 1 125 ? -15.560 -11.304 -15.493 1.00 94.56 125 GLU A O 1
ATOM 1005 N N . GLN A 1 126 ? -13.364 -11.646 -15.242 1.00 89.75 126 GLN A N 1
ATOM 1006 C CA . GLN A 1 126 ? -13.493 -13.091 -15.017 1.00 89.75 126 GLN A CA 1
ATOM 1007 C C . GLN A 1 126 ? -14.285 -13.398 -13.742 1.00 89.75 126 GLN A C 1
ATOM 1009 O O . GLN A 1 126 ? -15.203 -14.217 -13.777 1.00 89.75 126 GLN A O 1
ATOM 1014 N N . LEU A 1 127 ? -13.983 -12.708 -12.641 1.00 87.56 127 LEU A N 1
ATOM 1015 C CA . LEU A 1 127 ? -14.707 -12.861 -11.380 1.00 87.56 127 LEU A CA 1
ATOM 1016 C C . LEU A 1 127 ? -16.163 -12.393 -11.489 1.00 87.56 127 LEU A C 1
ATOM 1018 O O . LEU A 1 127 ? -17.052 -13.032 -10.935 1.00 87.56 127 LEU A O 1
ATOM 1022 N N . GLU A 1 128 ? -16.438 -11.315 -12.224 1.00 92.00 128 GLU A N 1
ATOM 1023 C CA . GLU A 1 128 ? -17.807 -10.853 -12.475 1.00 92.00 128 GLU A CA 1
ATOM 1024 C C . GLU A 1 128 ? -18.607 -11.863 -13.306 1.00 92.00 128 GLU A C 1
ATOM 1026 O O . GLU A 1 128 ? -19.756 -12.149 -12.964 1.00 92.00 128 GLU A O 1
ATOM 1031 N N . ARG A 1 129 ? -18.001 -12.462 -14.340 1.00 91.06 129 ARG A N 1
ATOM 1032 C CA . ARG A 1 129 ? -18.619 -13.549 -15.120 1.00 91.06 129 ARG A CA 1
ATOM 1033 C C . ARG A 1 129 ? -18.898 -14.775 -14.246 1.00 91.06 129 ARG A C 1
ATOM 1035 O O . ARG A 1 129 ? -20.017 -15.279 -14.262 1.00 91.06 129 ARG A O 1
ATOM 1042 N N . ALA A 1 130 ? -17.931 -15.213 -13.438 1.00 87.12 130 ALA A N 1
ATOM 1043 C CA . ALA A 1 130 ? -18.110 -16.329 -12.504 1.00 87.12 130 ALA A CA 1
ATOM 1044 C C . ALA A 1 130 ? -19.220 -16.039 -11.475 1.00 87.12 130 ALA A C 1
ATOM 1046 O O . ALA A 1 130 ? -20.083 -16.879 -11.214 1.00 87.12 130 ALA A O 1
ATOM 1047 N N . ARG A 1 131 ? -19.278 -14.802 -10.966 1.00 87.38 131 ARG A N 1
ATOM 1048 C CA . ARG A 1 131 ? -20.336 -14.344 -10.059 1.00 87.38 131 ARG A CA 1
ATOM 1049 C C . ARG A 1 131 ? -21.718 -14.375 -10.716 1.00 87.38 131 ARG A C 1
ATOM 1051 O O . ARG A 1 131 ? -22.674 -14.790 -10.064 1.00 87.38 131 ARG A O 1
ATOM 1058 N N . GLN A 1 132 ? -21.843 -13.946 -11.975 1.00 90.94 132 GLN A N 1
ATOM 1059 C CA . GLN A 1 132 ? -23.100 -14.035 -12.738 1.00 90.94 132 GLN A CA 1
ATOM 1060 C C . GLN A 1 132 ? -23.536 -15.491 -12.948 1.00 90.94 132 GLN A C 1
ATOM 1062 O O . GLN A 1 132 ? -24.727 -15.782 -12.925 1.00 90.94 132 GLN A O 1
ATOM 1067 N N . GLN A 1 133 ? -22.577 -16.409 -13.077 1.00 88.81 133 GLN A N 1
ATOM 1068 C CA . GLN A 1 133 ? -22.808 -17.856 -13.151 1.00 88.81 133 GLN A CA 1
ATOM 1069 C C . GLN A 1 133 ? -23.142 -18.494 -11.787 1.00 88.81 133 GLN A C 1
ATOM 1071 O O . GLN A 1 133 ? -23.341 -19.702 -11.709 1.00 88.81 133 GLN A O 1
ATOM 1076 N N . GLY A 1 134 ? -23.214 -17.707 -10.707 1.00 85.06 134 GLY A N 1
ATOM 1077 C CA . GLY A 1 134 ? -23.554 -18.187 -9.365 1.00 85.06 134 GLY A CA 1
ATOM 1078 C C . GLY A 1 134 ? -22.372 -18.737 -8.564 1.00 85.06 134 GLY A C 1
ATOM 1079 O O . GLY A 1 134 ? -22.566 -19.169 -7.429 1.00 85.06 134 GLY A O 1
ATOM 1080 N N . GLN A 1 135 ? -21.147 -18.674 -9.094 1.00 82.00 135 GLN A N 1
ATOM 1081 C CA . GLN A 1 135 ? -19.943 -19.037 -8.350 1.00 82.00 135 GLN A CA 1
ATOM 1082 C C . GLN A 1 135 ? -19.607 -17.902 -7.375 1.00 82.00 135 GLN A C 1
ATOM 1084 O O . GLN A 1 135 ? -19.092 -16.852 -7.759 1.00 82.00 135 GLN A O 1
ATOM 1089 N N . ARG A 1 136 ? -19.987 -18.082 -6.105 1.00 78.38 136 ARG A N 1
ATOM 1090 C CA . ARG A 1 136 ? -19.726 -17.119 -5.018 1.00 78.38 136 ARG A CA 1
ATOM 1091 C C . ARG A 1 136 ? -18.487 -17.455 -4.197 1.00 78.38 136 ARG A C 1
ATOM 1093 O O . ARG A 1 136 ? -18.035 -16.616 -3.425 1.00 78.38 136 ARG A O 1
ATOM 1100 N N . GLU A 1 137 ? -17.976 -18.668 -4.348 1.00 81.00 137 GLU A N 1
ATOM 1101 C CA . GLU A 1 137 ? -16.821 -19.147 -3.605 1.00 81.00 137 GLU A CA 1
ATOM 1102 C C . GLU A 1 137 ? -15.528 -18.828 -4.349 1.00 81.00 137 GLU A C 1
ATOM 1104 O O . GLU A 1 137 ? -15.488 -18.731 -5.579 1.00 81.00 137 GLU A O 1
ATOM 1109 N N . LEU A 1 138 ? -14.468 -18.617 -3.573 1.00 77.44 138 LEU A N 1
ATOM 1110 C CA . LEU A 1 138 ? -13.141 -18.378 -4.111 1.00 77.44 138 LEU A CA 1
ATOM 1111 C C . LEU A 1 138 ? -12.684 -19.641 -4.865 1.00 77.44 138 LEU A C 1
ATOM 1113 O O . LEU A 1 138 ? -12.889 -20.741 -4.354 1.00 77.44 138 LEU A O 1
ATOM 1117 N N . PRO A 1 139 ? -12.062 -19.530 -6.053 1.00 81.25 139 PRO A N 1
ATOM 1118 C CA . PRO A 1 139 ? -11.572 -20.709 -6.758 1.00 81.25 139 PRO A CA 1
ATOM 1119 C C . PRO A 1 139 ? -10.634 -21.545 -5.875 1.00 81.25 139 PRO A C 1
ATOM 1121 O O . PRO A 1 139 ? -9.771 -20.984 -5.195 1.00 81.25 139 PRO A O 1
ATOM 1124 N N . ALA A 1 140 ? -10.762 -22.875 -5.931 1.00 81.00 140 ALA A N 1
ATOM 1125 C CA . ALA A 1 140 ? -10.016 -23.801 -5.069 1.00 81.00 140 ALA A CA 1
ATOM 1126 C C . ALA A 1 140 ? -8.495 -23.550 -5.090 1.00 81.00 140 ALA A C 1
ATOM 1128 O O . ALA A 1 140 ? -7.864 -23.471 -4.041 1.00 81.00 140 ALA A O 1
ATOM 1129 N N . TRP A 1 141 ? -7.922 -23.277 -6.268 1.00 81.31 141 TRP A N 1
ATOM 1130 C CA . TRP A 1 141 ? -6.492 -22.981 -6.417 1.00 81.31 141 TRP A CA 1
ATOM 1131 C C . TRP A 1 141 ? -6.032 -21.718 -5.663 1.00 81.31 141 TRP A C 1
ATOM 1133 O O . TRP A 1 141 ? -4.876 -21.637 -5.255 1.00 81.31 141 TRP A O 1
ATOM 1143 N N . VAL A 1 142 ? -6.914 -20.731 -5.460 1.00 83.88 142 VAL A N 1
ATOM 1144 C CA . VAL A 1 142 ? -6.612 -19.524 -4.667 1.00 83.88 142 VAL A CA 1
ATOM 1145 C C . VAL A 1 142 ? -6.711 -19.837 -3.179 1.00 83.88 142 VAL A C 1
ATOM 1147 O O . VAL A 1 142 ? -5.887 -19.381 -2.390 1.00 83.88 142 VAL A O 1
ATOM 1150 N N . GLN A 1 143 ? -7.723 -20.614 -2.789 1.00 82.56 143 GLN A N 1
ATOM 1151 C CA . GLN A 1 143 ? -7.941 -21.014 -1.400 1.00 82.56 143 GLN A CA 1
ATOM 1152 C C . GLN A 1 143 ? -6.806 -21.913 -0.878 1.00 82.56 143 GLN A C 1
ATOM 1154 O O . GLN A 1 143 ? -6.422 -21.832 0.293 1.00 82.56 143 GLN A O 1
ATOM 1159 N N . GLU A 1 144 ? -6.239 -22.734 -1.758 1.00 85.88 144 GLU A N 1
ATOM 1160 C CA . GLU A 1 144 ? -5.115 -23.621 -1.468 1.00 85.88 144 GLU A CA 1
ATOM 1161 C C . GLU A 1 144 ? -3.762 -22.890 -1.412 1.00 85.88 144 GLU A C 1
ATOM 1163 O O . GLU A 1 144 ? -2.867 -23.358 -0.704 1.00 85.88 144 GLU A O 1
ATOM 1168 N N . ASP A 1 145 ? -3.601 -21.724 -2.060 1.00 91.50 145 ASP A N 1
ATOM 1169 C CA . ASP A 1 145 ? -2.338 -20.967 -2.049 1.00 91.50 145 ASP A CA 1
ATOM 1170 C C . ASP A 1 145 ? -1.975 -20.507 -0.622 1.00 91.50 145 ASP A C 1
ATOM 1172 O O . ASP A 1 145 ? -2.576 -19.602 -0.034 1.00 91.50 145 ASP A O 1
ATOM 1176 N N . GLU A 1 146 ? -0.931 -21.126 -0.063 1.00 90.50 146 GLU A N 1
ATOM 1177 C CA . GLU A 1 146 ? -0.389 -20.829 1.267 1.00 90.50 146 GLU A CA 1
ATOM 1178 C C . GLU A 1 146 ? -0.055 -19.346 1.460 1.00 90.50 146 GLU A C 1
ATOM 1180 O O . GLU A 1 146 ? -0.292 -18.780 2.528 1.00 90.50 146 GLU A O 1
ATOM 1185 N N . ARG A 1 147 ? 0.480 -18.686 0.427 1.00 92.06 147 ARG A N 1
ATOM 1186 C CA . ARG A 1 147 ? 0.897 -17.279 0.514 1.00 92.06 147 ARG A CA 1
ATOM 1187 C C . ARG A 1 147 ? -0.315 -16.376 0.653 1.00 92.06 147 ARG A C 1
ATOM 1189 O O . ARG A 1 147 ? -0.295 -15.439 1.449 1.00 92.06 147 ARG A O 1
ATOM 1196 N N . PHE A 1 148 ? -1.368 -16.679 -0.103 1.00 87.44 148 PHE A N 1
ATOM 1197 C CA . PHE A 1 148 ? -2.628 -15.955 -0.030 1.00 87.44 148 PHE A CA 1
ATOM 1198 C C . PHE A 1 148 ? -3.290 -16.151 1.338 1.00 87.44 148 PHE A C 1
ATOM 1200 O O . PHE A 1 148 ? -3.709 -15.184 1.972 1.00 87.44 148 PHE A O 1
ATOM 1207 N N . ARG A 1 149 ? -3.275 -17.379 1.863 1.00 89.12 149 ARG A N 1
ATOM 1208 C CA . ARG A 1 149 ? -3.807 -17.687 3.195 1.00 89.12 149 ARG A CA 1
ATOM 1209 C C . ARG A 1 149 ? -3.057 -16.969 4.318 1.00 89.12 149 ARG A C 1
ATOM 1211 O O . ARG A 1 149 ? -3.677 -16.473 5.257 1.00 89.12 149 ARG A O 1
ATOM 1218 N N . LEU A 1 150 ? -1.728 -16.899 4.234 1.00 93.06 150 LEU A N 1
ATOM 1219 C CA . LEU A 1 150 ? -0.908 -16.138 5.182 1.00 93.06 150 LEU A CA 1
ATOM 1220 C C . LEU A 1 150 ? -1.190 -14.634 5.098 1.00 93.06 150 LEU A C 1
ATOM 1222 O O . LEU A 1 150 ? -1.284 -13.978 6.135 1.00 93.06 150 LEU A O 1
ATOM 1226 N N . LEU A 1 151 ? -1.369 -14.100 3.886 1.00 92.00 151 LEU A N 1
ATOM 1227 C CA . LEU A 1 151 ? -1.718 -12.697 3.673 1.00 92.00 151 LEU A CA 1
ATOM 1228 C C . LEU A 1 151 ? -3.083 -12.352 4.286 1.00 92.00 151 LEU A C 1
ATOM 1230 O O . LEU A 1 151 ? -3.187 -11.342 4.978 1.00 92.00 151 LEU A O 1
ATOM 1234 N N . LEU A 1 152 ? -4.098 -13.204 4.096 1.00 90.44 152 LEU A N 1
ATOM 1235 C CA . LEU A 1 152 ? -5.417 -13.029 4.716 1.00 90.44 152 LEU A CA 1
ATOM 1236 C C . LEU A 1 152 ? -5.329 -13.020 6.245 1.00 90.44 152 LEU A C 1
ATOM 1238 O O . LEU A 1 152 ? -5.796 -12.077 6.876 1.00 90.44 152 LEU A O 1
ATOM 1242 N N . LYS A 1 153 ? -4.625 -13.991 6.842 1.00 91.62 153 LYS A N 1
ATOM 1243 C CA . LYS A 1 153 ? -4.396 -14.028 8.299 1.00 91.62 153 LYS A CA 1
ATOM 1244 C C . LYS A 1 153 ? -3.701 -12.764 8.814 1.00 91.62 153 LYS A C 1
ATOM 1246 O O . LYS A 1 153 ? -3.979 -12.300 9.919 1.00 91.62 153 LYS A O 1
ATOM 1251 N N . GLN A 1 154 ? -2.764 -12.212 8.043 1.00 92.75 154 GLN A N 1
ATOM 1252 C CA . GLN A 1 154 ? -2.086 -10.971 8.409 1.00 92.75 154 GLN A CA 1
ATOM 1253 C C . GLN A 1 154 ? -3.022 -9.759 8.309 1.00 92.75 154 GLN A C 1
ATOM 1255 O O . GLN A 1 154 ? -2.972 -8.899 9.191 1.00 92.75 154 GLN A O 1
ATOM 1260 N N . ALA A 1 155 ? -3.861 -9.695 7.273 1.00 92.19 155 ALA A N 1
ATOM 1261 C CA . ALA A 1 155 ? -4.841 -8.630 7.089 1.00 92.19 155 ALA A CA 1
ATOM 1262 C C . ALA A 1 155 ? -5.887 -8.628 8.216 1.00 92.19 155 ALA A C 1
ATOM 1264 O O . ALA A 1 155 ? -6.071 -7.597 8.858 1.00 92.19 155 ALA A O 1
ATOM 1265 N N . GLU A 1 156 ? -6.464 -9.788 8.541 1.00 92.12 156 GLU A N 1
ATOM 1266 C CA . GLU A 1 156 ? -7.418 -9.953 9.651 1.00 92.12 156 GLU A CA 1
ATOM 1267 C C . GLU A 1 156 ? -6.813 -9.503 10.988 1.00 92.12 156 GLU A C 1
ATOM 1269 O O . GLU A 1 156 ? -7.427 -8.766 11.758 1.00 92.12 156 GLU A O 1
ATOM 1274 N N . LYS A 1 157 ? -5.555 -9.877 11.260 1.00 92.31 157 LYS A N 1
ATOM 1275 C CA . LYS A 1 157 ? -4.862 -9.455 12.485 1.00 92.31 157 LYS A CA 1
ATOM 1276 C C . LYS A 1 157 ? -4.661 -7.937 12.548 1.00 92.31 157 LYS A C 1
ATOM 1278 O O . LYS A 1 157 ? -4.738 -7.357 13.632 1.00 92.31 157 LYS A O 1
ATOM 1283 N N . GLN A 1 158 ? -4.351 -7.296 11.419 1.00 90.56 158 GLN A N 1
ATOM 1284 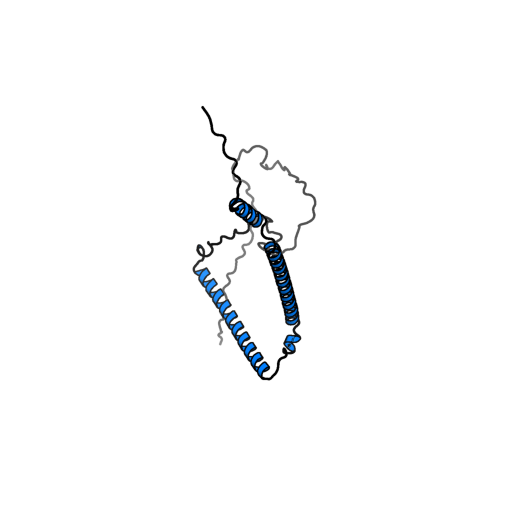C CA . GLN A 1 158 ? -4.197 -5.839 11.353 1.00 90.56 158 GLN A CA 1
ATOM 1285 C C . GLN A 1 158 ? -5.528 -5.120 11.563 1.00 90.56 158 GLN A C 1
ATOM 1287 O O . GLN A 1 158 ? -5.565 -4.155 12.327 1.00 90.56 158 GLN A O 1
ATOM 1292 N N . GLU A 1 159 ? -6.600 -5.612 10.945 1.00 91.56 159 GLU A N 1
ATOM 1293 C CA . GLU A 1 159 ? -7.950 -5.084 11.130 1.00 91.56 159 GLU A CA 1
ATOM 1294 C C . GLU A 1 159 ? -8.370 -5.183 12.598 1.00 91.56 159 GLU A C 1
ATOM 1296 O O . GLU A 1 159 ? -8.697 -4.170 13.209 1.00 91.56 159 GLU A O 1
ATOM 1301 N N . GLN A 1 160 ? -8.216 -6.351 13.222 1.00 92.00 160 GLN A N 1
ATOM 1302 C CA . GLN A 1 160 ? -8.585 -6.548 14.623 1.00 92.00 160 GLN A CA 1
ATOM 1303 C C . GLN A 1 160 ? -7.794 -5.632 15.577 1.00 92.00 160 GLN A C 1
ATOM 1305 O O . GLN A 1 160 ? -8.330 -5.107 16.555 1.00 92.00 160 GLN A O 1
ATOM 1310 N N . LEU A 1 161 ? -6.504 -5.400 15.303 1.00 93.38 161 LEU A N 1
ATOM 1311 C CA . LEU A 1 161 ? -5.688 -4.438 16.055 1.00 93.38 161 LEU A CA 1
ATOM 1312 C C . LEU A 1 161 ? -6.189 -3.000 15.875 1.00 93.38 161 LEU A C 1
ATOM 1314 O O . LEU A 1 161 ? -6.203 -2.220 16.835 1.00 93.38 161 LEU A O 1
ATOM 1318 N N . GLN A 1 162 ? -6.580 -2.638 14.653 1.00 92.19 162 GLN A N 1
ATOM 1319 C CA . GLN A 1 162 ? -7.136 -1.329 14.343 1.00 92.19 162 GLN A CA 1
ATOM 1320 C C . GLN A 1 162 ? -8.486 -1.130 15.037 1.00 92.19 162 GLN A C 1
ATOM 1322 O O . GLN A 1 162 ? -8.667 -0.110 15.702 1.00 92.19 162 GLN A O 1
ATOM 1327 N N . GLU A 1 163 ? -9.383 -2.111 14.970 1.00 93.56 163 GLU A N 1
ATOM 1328 C CA . GLU A 1 163 ? -10.671 -2.109 15.665 1.00 93.56 163 GLU A CA 1
ATOM 1329 C C . GLU A 1 163 ? -10.493 -1.947 17.172 1.00 93.56 163 GLU A C 1
ATOM 1331 O O . GLU A 1 163 ? -11.074 -1.039 17.761 1.00 93.56 163 GLU A O 1
ATOM 1336 N N . GLN A 1 164 ? -9.608 -2.728 17.803 1.00 95.00 164 GLN A N 1
ATOM 1337 C CA . GLN A 1 164 ? -9.322 -2.591 19.236 1.00 95.00 164 GLN A CA 1
ATOM 1338 C C . GLN A 1 164 ? -8.796 -1.198 19.598 1.00 95.00 164 GLN A C 1
ATOM 1340 O O . GLN A 1 164 ? -9.082 -0.669 20.677 1.00 95.00 164 GLN A O 1
ATOM 1345 N N . ARG A 1 165 ? -7.986 -0.587 18.727 1.00 95.25 165 ARG A N 1
ATOM 1346 C CA . ARG A 1 165 ? -7.475 0.772 18.942 1.00 95.25 165 ARG A CA 1
ATOM 1347 C C . ARG A 1 165 ? -8.597 1.802 18.853 1.00 95.25 165 ARG A C 1
ATOM 1349 O O . ARG A 1 165 ? -8.654 2.697 19.699 1.00 95.25 165 ARG A O 1
ATOM 1356 N N . VAL A 1 166 ? -9.469 1.672 17.858 1.00 96.50 166 VAL A N 1
ATOM 1357 C CA . VAL A 1 166 ? -10.646 2.530 17.688 1.00 96.50 166 VAL A CA 1
ATOM 1358 C C . VAL A 1 166 ? -11.590 2.359 18.875 1.00 96.50 166 VAL A C 1
ATOM 1360 O O . VAL A 1 166 ? -11.988 3.350 19.477 1.00 96.50 166 VAL A O 1
ATOM 1363 N N . GLU A 1 167 ? -11.858 1.130 19.308 1.00 96.31 167 GLU A N 1
ATOM 1364 C CA . GLU A 1 167 ? -12.715 0.846 20.457 1.00 96.31 167 GLU A CA 1
ATOM 1365 C C . GLU A 1 167 ? -12.164 1.468 21.750 1.00 96.31 167 GLU A C 1
ATOM 1367 O O . GLU A 1 167 ? -12.902 2.105 22.505 1.00 96.31 167 GLU A O 1
ATOM 1372 N N . LYS A 1 168 ? -10.852 1.359 22.002 1.00 97.62 168 LYS A N 1
ATOM 1373 C CA . LYS A 1 168 ? -10.201 2.022 23.147 1.00 97.62 168 LYS A CA 1
ATOM 1374 C C . LYS A 1 168 ? -10.369 3.538 23.094 1.00 97.62 168 LYS A C 1
ATOM 1376 O O . LYS A 1 168 ? -10.664 4.148 24.122 1.00 97.62 168 LYS A O 1
ATOM 1381 N N . MET A 1 169 ? -10.205 4.133 21.914 1.00 97.00 169 MET A N 1
ATOM 1382 C CA . MET A 1 169 ? -10.405 5.566 21.704 1.00 97.00 169 MET A CA 1
ATOM 1383 C C . MET A 1 169 ? -11.864 5.966 21.954 1.00 97.00 169 MET A C 1
ATOM 1385 O O . MET A 1 169 ? -12.112 6.924 22.681 1.00 97.00 169 MET A O 1
ATOM 1389 N N . MET A 1 170 ? -12.825 5.194 21.442 1.00 97.31 170 MET A N 1
ATOM 1390 C CA . MET A 1 170 ? -14.253 5.420 21.674 1.00 97.31 170 MET A CA 1
ATOM 1391 C C . MET A 1 170 ? -14.612 5.311 23.157 1.00 97.31 170 MET A C 1
ATOM 1393 O O . MET A 1 170 ? -15.316 6.169 23.685 1.00 97.31 170 MET A O 1
ATOM 1397 N N . ARG A 1 171 ? -14.087 4.304 23.867 1.00 97.31 171 ARG A N 1
ATOM 1398 C CA . ARG A 1 171 ? -14.295 4.155 25.316 1.00 97.31 171 ARG A CA 1
ATOM 1399 C C . ARG A 1 171 ? -13.682 5.312 26.106 1.00 97.31 171 ARG A C 1
ATOM 1401 O O . ARG A 1 171 ? -14.290 5.751 27.078 1.00 97.31 171 ARG A O 1
ATOM 1408 N N . ALA A 1 172 ? -12.501 5.801 25.724 1.00 97.31 172 ALA A N 1
ATOM 1409 C CA . ALA A 1 172 ? -11.885 6.971 26.354 1.00 97.31 172 ALA A CA 1
ATOM 1410 C C . ALA A 1 172 ? -12.736 8.230 26.136 1.00 97.31 172 ALA A C 1
ATOM 1412 O O . ALA A 1 172 ? -13.120 8.878 27.107 1.00 97.31 172 ALA A O 1
ATOM 1413 N N . ALA A 1 173 ? -13.145 8.492 24.892 1.00 97.31 173 ALA A N 1
ATOM 1414 C CA . ALA A 1 173 ? -14.025 9.607 24.559 1.00 97.31 173 ALA A CA 1
ATOM 1415 C C . ALA A 1 173 ? -15.361 9.536 25.323 1.00 97.31 173 ALA A C 1
ATOM 1417 O O . ALA A 1 173 ? -15.816 10.535 25.874 1.00 97.31 173 ALA A O 1
ATOM 1418 N N . ALA A 1 174 ? -15.967 8.349 25.438 1.00 96.31 174 ALA A N 1
ATOM 1419 C CA . ALA A 1 174 ? -17.200 8.155 26.200 1.00 96.31 174 ALA A CA 1
ATOM 1420 C C . ALA A 1 174 ? -17.022 8.455 27.701 1.00 96.31 174 ALA A C 1
ATOM 1422 O O . ALA A 1 174 ? -17.898 9.068 28.316 1.00 96.31 174 ALA A O 1
ATOM 1423 N N . LYS A 1 175 ? -15.885 8.062 28.295 1.00 96.38 175 LYS A N 1
ATOM 1424 C CA . LYS A 1 175 ? -15.549 8.390 29.692 1.00 96.38 175 LYS A CA 1
ATOM 1425 C C . LYS A 1 175 ? -15.370 9.891 29.890 1.00 96.38 175 LYS A C 1
ATOM 1427 O O . LYS A 1 175 ? -15.884 10.428 30.870 1.00 96.38 175 LYS A O 1
ATOM 1432 N N . ASP A 1 176 ? -14.701 10.563 28.960 1.00 94.38 176 ASP A N 1
ATOM 1433 C CA . ASP A 1 176 ? -14.490 12.009 29.022 1.00 94.38 176 ASP A CA 1
ATOM 1434 C C . ASP A 1 176 ? -15.813 12.770 28.894 1.00 94.38 176 ASP A C 1
ATOM 1436 O O . ASP A 1 176 ? -16.098 13.645 29.711 1.00 94.38 176 ASP A O 1
ATOM 1440 N N . VAL A 1 177 ? -16.686 12.373 27.963 1.00 94.44 177 VAL A N 1
ATOM 1441 C CA . VAL A 1 177 ? -18.046 12.926 27.845 1.00 94.44 177 VAL A CA 1
ATOM 1442 C C . VAL A 1 177 ? -18.846 12.701 29.130 1.00 94.44 177 VAL A C 1
ATOM 1444 O O . VAL A 1 177 ? -19.498 13.624 29.621 1.00 94.44 177 VAL A O 1
ATOM 1447 N N . HIS A 1 178 ? -18.781 11.502 29.719 1.00 90.75 178 HIS A N 1
ATOM 1448 C CA . HIS A 1 178 ? -19.446 11.219 30.991 1.00 90.75 178 HIS A CA 1
ATOM 1449 C C . HIS A 1 178 ? -18.913 12.108 32.126 1.00 90.75 178 HIS A C 1
ATOM 1451 O O . HIS A 1 178 ? -19.703 12.647 32.903 1.00 90.75 178 HIS A O 1
ATOM 1457 N N . LYS A 1 179 ? -17.591 12.318 32.191 1.00 90.19 179 LYS A N 1
ATOM 1458 C CA . LYS A 1 179 ? -16.940 13.198 33.170 1.00 90.19 179 LYS A CA 1
ATOM 1459 C C . LYS A 1 179 ? -17.369 14.654 32.994 1.00 90.19 179 LYS A C 1
ATOM 1461 O O . LYS A 1 179 ? -17.778 15.269 33.975 1.00 90.19 179 LYS A O 1
ATOM 1466 N N . ILE A 1 180 ? -17.345 15.181 31.768 1.00 84.69 180 ILE A N 1
ATOM 1467 C CA . ILE A 1 180 ? -17.783 16.550 31.450 1.00 84.69 180 ILE A CA 1
ATOM 1468 C C . ILE A 1 180 ? -19.257 16.729 31.817 1.00 84.69 180 ILE A C 1
ATOM 1470 O O . ILE A 1 180 ? -19.619 17.706 32.466 1.00 84.69 180 ILE A O 1
ATOM 1474 N N . ARG A 1 181 ? -20.116 15.758 31.487 1.00 84.06 181 ARG A N 1
ATOM 1475 C CA . ARG A 1 181 ? -21.537 15.790 31.858 1.00 84.06 181 ARG A CA 1
ATOM 1476 C C . ARG A 1 181 ? -21.742 15.748 33.374 1.00 84.06 181 ARG A C 1
ATOM 1478 O O . ARG A 1 181 ? -22.623 16.432 33.888 1.00 84.06 181 ARG A O 1
ATOM 1485 N N . GLY A 1 182 ? -20.948 14.958 34.095 1.00 78.00 182 GLY A N 1
ATOM 1486 C CA . GLY A 1 182 ? -20.966 14.910 35.558 1.00 78.00 182 GLY A CA 1
ATOM 1487 C C . GLY A 1 182 ? -20.496 16.218 36.203 1.00 78.00 182 GLY A C 1
ATOM 1488 O O . GLY A 1 182 ? -21.091 16.658 37.183 1.00 78.00 182 GLY A O 1
ATOM 1489 N N . GLN A 1 183 ? -19.475 16.860 35.630 1.00 70.75 183 GLN A N 1
ATOM 1490 C CA . GLN A 1 183 ? -18.977 18.168 36.061 1.00 70.75 183 GLN A CA 1
ATOM 1491 C C . GLN A 1 183 ? -19.975 19.286 35.752 1.00 70.75 183 GLN A C 1
ATOM 1493 O O . GLN A 1 183 ? -20.239 20.097 36.622 1.00 70.75 183 GLN A O 1
ATOM 1498 N N . SER A 1 184 ? -20.599 19.281 34.574 1.00 61.09 184 SER A N 1
ATOM 1499 C CA . SER A 1 184 ? -21.605 20.271 34.166 1.00 61.09 184 SER A CA 1
ATOM 1500 C C . SER A 1 184 ? -22.885 20.233 35.010 1.00 61.09 184 SER A C 1
ATOM 1502 O O . SER A 1 184 ? -23.562 21.250 35.121 1.00 61.09 184 SER A O 1
ATOM 1504 N N . ARG A 1 185 ? -23.232 19.086 35.613 1.00 61.78 185 ARG A N 1
ATOM 1505 C CA . ARG A 1 185 ? -24.381 18.967 36.533 1.00 61.78 185 ARG A CA 1
ATOM 1506 C C . ARG A 1 185 ? -24.131 19.594 37.904 1.00 61.78 185 ARG A C 1
ATOM 1508 O O . ARG A 1 185 ? -25.093 19.883 38.608 1.00 61.78 185 ARG A O 1
ATOM 1515 N N . LYS A 1 186 ? -22.868 19.781 38.294 1.00 62.84 186 LYS A N 1
ATOM 1516 C CA . LYS A 1 186 ? -22.503 20.601 39.447 1.00 62.84 186 LYS A CA 1
ATOM 1517 C C . LYS A 1 186 ? -22.317 22.013 38.906 1.00 62.84 186 LYS A C 1
ATOM 1519 O O . LYS A 1 186 ? -21.374 22.258 38.163 1.00 62.84 186 LYS A O 1
ATOM 1524 N N . GLU A 1 187 ? -23.241 22.920 39.212 1.00 62.38 187 GLU A N 1
ATOM 1525 C CA . GLU A 1 187 ? -23.036 24.345 38.935 1.00 62.38 187 GLU A CA 1
ATOM 1526 C C . GLU A 1 187 ? -21.641 24.722 39.469 1.00 62.38 187 GLU A C 1
ATOM 1528 O O . GLU A 1 187 ? -21.285 24.351 40.592 1.00 62.38 187 GLU A O 1
ATOM 1533 N N . VAL A 1 188 ? -20.808 25.359 38.640 1.00 67.81 188 VAL A N 1
ATOM 1534 C CA . VAL A 1 188 ? -19.438 25.705 39.037 1.00 67.81 188 VAL A CA 1
ATOM 1535 C C . VAL A 1 188 ? -19.538 26.545 40.320 1.00 67.81 188 VAL A C 1
ATOM 1537 O O . VAL A 1 188 ? -20.302 27.511 40.319 1.00 67.81 188 VAL A O 1
ATOM 1540 N N . PRO A 1 189 ? -18.811 26.218 41.407 1.00 65.06 189 PRO A N 1
ATOM 1541 C CA . PRO A 1 189 ? -18.919 26.938 42.682 1.00 65.06 189 PRO A CA 1
ATOM 1542 C C . PRO A 1 189 ? -18.753 28.459 42.540 1.00 65.06 189 PRO A C 1
ATOM 1544 O O . PRO A 1 189 ? -19.354 29.242 43.267 1.00 65.06 189 PRO A O 1
ATOM 1547 N N . GLU A 1 190 ? -17.983 28.896 41.548 1.00 71.62 190 GLU A N 1
ATOM 1548 C CA . GLU A 1 190 ? -17.814 30.302 41.179 1.00 71.62 190 GLU A CA 1
ATOM 1549 C C . GLU A 1 190 ? -19.105 30.948 40.644 1.00 71.62 190 GLU A C 1
ATOM 1551 O O . GLU A 1 190 ? -19.439 32.071 41.009 1.00 71.62 190 GLU A O 1
ATOM 1556 N N . VAL A 1 191 ? -19.890 30.220 39.848 1.00 78.12 191 VAL A N 1
ATOM 1557 C CA . VAL A 1 191 ? -21.190 30.690 39.350 1.00 78.12 191 VAL A CA 1
ATOM 1558 C C . VAL A 1 191 ? -22.223 30.705 40.479 1.00 78.12 191 VAL A C 1
ATOM 1560 O O . VAL A 1 191 ? -22.997 31.654 40.568 1.00 78.12 191 VAL A O 1
ATOM 1563 N N . GLN A 1 192 ? -22.208 29.722 41.386 1.00 75.88 192 GLN A N 1
ATOM 1564 C CA . GLN A 1 192 ? -23.066 29.734 42.583 1.00 75.88 192 GLN A CA 1
ATOM 1565 C C . GLN A 1 192 ? -22.743 30.902 43.509 1.00 75.88 192 GLN A C 1
ATOM 1567 O O . GLN A 1 192 ? -23.635 31.675 43.845 1.00 75.88 192 GLN A O 1
ATOM 1572 N N . THR A 1 193 ? -21.469 31.099 43.844 1.00 80.81 193 THR A N 1
ATOM 1573 C CA . THR A 1 193 ? -21.047 32.225 44.689 1.00 80.81 193 THR A CA 1
ATOM 1574 C C . THR A 1 193 ? -21.315 33.571 44.025 1.00 80.81 193 THR A C 1
ATOM 1576 O O . THR A 1 193 ? -21.695 34.520 44.707 1.00 80.81 193 THR A O 1
ATOM 1579 N N . PHE A 1 194 ? -21.176 33.680 42.701 1.00 86.62 194 PHE A N 1
ATOM 1580 C CA . PHE A 1 194 ? -21.578 34.879 41.971 1.00 86.62 194 PHE A CA 1
ATOM 1581 C C . PHE A 1 194 ? -23.090 35.113 42.062 1.00 86.62 194 PHE A C 1
ATOM 1583 O O . PHE A 1 194 ? -23.504 36.223 42.386 1.00 86.62 194 PHE A O 1
ATOM 1590 N N . ARG A 1 195 ? -23.923 34.084 41.847 1.00 85.31 195 ARG A N 1
ATOM 1591 C CA . ARG A 1 195 ? -25.385 34.196 41.991 1.00 85.31 195 ARG A CA 1
ATOM 1592 C C . ARG A 1 195 ? -25.789 34.580 43.414 1.00 85.31 195 ARG A C 1
ATOM 1594 O O . ARG A 1 195 ? -26.637 35.450 43.568 1.00 85.31 195 ARG A O 1
ATOM 1601 N N . GLU A 1 196 ? -25.160 34.000 44.433 1.00 85.31 196 GLU A N 1
ATOM 1602 C CA . GLU A 1 196 ? -25.385 34.342 45.844 1.00 85.31 196 GLU A CA 1
ATOM 1603 C C . GLU A 1 196 ? -24.962 35.778 46.165 1.00 85.31 196 GLU A C 1
ATOM 1605 O O . GLU A 1 196 ? -25.729 36.519 46.778 1.00 85.31 196 GLU A O 1
ATOM 1610 N N . LYS A 1 197 ? -23.782 36.213 45.702 1.00 89.00 197 LYS A N 1
ATOM 1611 C CA . LYS A 1 197 ? -23.312 37.597 45.865 1.00 89.00 197 LYS A CA 1
ATOM 1612 C C . LYS A 1 197 ? -24.243 38.580 45.170 1.00 89.00 197 LYS A C 1
ATOM 1614 O O . LYS A 1 197 ? -24.668 39.554 45.780 1.00 89.00 197 LYS A O 1
ATOM 1619 N N . MET A 1 198 ? -24.605 38.316 43.918 1.00 89.19 198 MET A N 1
ATOM 1620 C CA . MET A 1 198 ? -25.548 39.155 43.181 1.00 89.19 198 MET A CA 1
ATOM 1621 C C . MET A 1 198 ? -26.909 39.199 43.878 1.00 89.19 198 MET A C 1
ATOM 1623 O O . MET A 1 198 ? -27.469 40.281 44.030 1.00 89.19 198 MET A O 1
ATOM 1627 N N . ALA A 1 199 ? -27.420 38.067 44.372 1.00 86.75 199 ALA A N 1
ATOM 1628 C CA . ALA A 1 199 ? -28.657 38.015 45.151 1.00 86.75 199 ALA A CA 1
ATOM 1629 C C . ALA A 1 199 ? -28.554 38.796 46.471 1.00 86.75 199 ALA A C 1
ATOM 1631 O O . ALA A 1 199 ? -29.531 39.407 46.894 1.00 86.75 199 ALA A O 1
ATOM 1632 N N . PHE A 1 200 ? -27.381 38.812 47.109 1.00 83.88 200 PHE A N 1
ATOM 1633 C CA . PHE A 1 200 ? -27.119 39.605 48.307 1.00 83.88 200 PHE A CA 1
ATOM 1634 C C . PHE A 1 200 ? -27.143 41.110 48.008 1.00 83.88 200 PHE A C 1
ATOM 1636 O O . PHE A 1 200 ? -27.866 41.845 48.675 1.00 83.88 200 PHE A O 1
ATOM 1643 N N . PHE A 1 201 ? -26.423 41.564 46.977 1.00 81.94 201 PHE A N 1
ATOM 1644 C CA . PHE A 1 201 ? -26.362 42.985 46.605 1.00 81.94 201 PHE A CA 1
ATOM 1645 C C . PHE A 1 201 ? -27.676 43.528 46.039 1.00 81.94 201 PHE A C 1
ATOM 1647 O O . PHE A 1 201 ? -27.976 44.706 46.193 1.00 81.94 201 PHE A O 1
ATOM 1654 N N . THR A 1 202 ? -28.468 42.679 45.387 1.00 81.69 202 THR A N 1
ATOM 1655 C CA . THR A 1 202 ? -29.769 43.068 44.817 1.00 81.69 202 THR A CA 1
ATOM 1656 C C . THR A 1 202 ? -30.926 42.899 45.801 1.00 81.69 202 THR A C 1
ATOM 1658 O O . THR A 1 202 ? -32.075 43.198 45.472 1.00 81.69 202 THR A O 1
ATOM 1661 N N . ARG A 1 203 ? -30.655 42.439 47.029 1.00 80.00 203 ARG A N 1
ATOM 1662 C CA . ARG A 1 203 ? -31.677 42.292 48.062 1.00 80.00 203 ARG A CA 1
ATOM 1663 C C . ARG A 1 203 ? -32.124 43.682 48.514 1.00 80.00 203 ARG A C 1
ATOM 1665 O O . ARG A 1 203 ? -31.340 44.438 49.072 1.00 80.00 203 ARG A O 1
ATOM 1672 N N . ALA A 1 204 ? -33.405 43.997 48.330 1.00 69.56 204 ALA A N 1
ATOM 1673 C CA . ALA A 1 204 ? -34.001 45.327 48.526 1.00 69.56 204 ALA A CA 1
ATOM 1674 C C . ALA A 1 204 ? -33.974 45.897 49.970 1.00 69.56 204 ALA A C 1
ATOM 1676 O O . ALA A 1 204 ? -34.660 46.873 50.259 1.00 69.56 204 ALA A O 1
ATOM 1677 N N . LYS A 1 205 ? -33.226 45.288 50.899 1.00 64.06 205 LYS A N 1
ATOM 1678 C CA . LYS A 1 205 ? -33.079 45.722 52.295 1.00 64.06 205 LYS A CA 1
ATOM 1679 C C . LYS A 1 205 ? -31.642 45.498 52.768 1.00 64.06 205 LYS A C 1
ATOM 1681 O O . LYS A 1 205 ? -31.379 44.592 53.555 1.00 64.06 205 LYS A O 1
ATOM 1686 N N . THR A 1 206 ? -30.706 46.298 52.273 1.00 63.84 206 THR A N 1
ATOM 1687 C CA . THR A 1 206 ? -29.376 46.425 52.879 1.00 63.84 206 THR A CA 1
ATOM 1688 C C . THR A 1 206 ? -29.459 47.494 53.965 1.00 63.84 206 THR A C 1
ATOM 1690 O O . THR A 1 206 ? -29.663 48.664 53.652 1.00 63.84 206 THR A O 1
ATOM 1693 N N . SER A 1 207 ? -29.350 47.114 55.238 1.00 61.94 207 SER A N 1
ATOM 1694 C CA . SER A 1 207 ? -29.190 48.079 56.330 1.00 61.94 207 SER A CA 1
ATOM 1695 C C . SER A 1 207 ? -27.795 48.698 56.219 1.00 61.94 207 SER A C 1
ATOM 1697 O O . SER A 1 207 ? -26.818 48.101 56.675 1.00 61.94 207 SER A O 1
ATOM 1699 N N . ILE A 1 208 ? -27.686 49.840 55.544 1.00 63.12 208 ILE A N 1
ATOM 1700 C CA . ILE A 1 208 ? -26.463 50.644 55.555 1.00 63.12 208 ILE A CA 1
ATOM 1701 C C . ILE A 1 208 ? -26.432 51.348 56.918 1.00 63.12 208 ILE A C 1
ATOM 1703 O O . ILE A 1 208 ? -27.406 52.025 57.240 1.00 63.12 208 ILE A O 1
ATOM 1707 N N . PRO A 1 209 ? -25.397 51.153 57.752 1.00 68.62 209 PRO A N 1
ATOM 1708 C CA . PRO A 1 209 ? -25.252 51.925 58.980 1.00 68.62 209 PRO A CA 1
ATOM 1709 C C . PRO A 1 209 ? -25.037 53.397 58.619 1.00 68.62 209 PRO A C 1
ATOM 1711 O O . PRO A 1 209 ? -24.171 53.694 57.794 1.00 68.62 209 PRO A O 1
ATOM 1714 N N . ASP A 1 210 ? -25.816 54.298 59.216 1.00 64.56 210 ASP A N 1
ATOM 1715 C CA . ASP A 1 210 ? -25.659 55.735 58.994 1.00 64.56 210 ASP A CA 1
ATOM 1716 C C . ASP A 1 210 ? -24.275 56.202 59.473 1.00 64.56 210 ASP A C 1
ATOM 1718 O O . ASP A 1 210 ? -23.792 55.800 60.536 1.00 64.56 210 ASP A O 1
ATOM 1722 N N . LEU A 1 211 ? -23.616 57.026 58.652 1.00 63.44 211 LEU A N 1
ATOM 1723 C CA . LEU A 1 211 ? -22.312 57.606 58.970 1.00 63.44 211 LEU A CA 1
ATOM 1724 C C . LEU A 1 211 ? -22.464 58.606 60.129 1.00 63.44 211 LEU A C 1
ATOM 1726 O O . LEU A 1 211 ? -23.423 59.381 60.125 1.00 63.44 211 LEU A O 1
ATOM 1730 N N . PRO A 1 212 ? -21.539 58.624 61.107 1.00 67.06 212 PRO A N 1
ATOM 1731 C CA . PRO A 1 212 ? -21.579 59.615 62.173 1.00 67.06 212 PRO A CA 1
ATOM 1732 C C . PRO A 1 212 ? -21.383 61.011 61.570 1.00 67.06 212 PRO A C 1
ATOM 1734 O O . PRO A 1 212 ? -20.448 61.230 60.801 1.00 67.06 212 PRO A O 1
ATOM 1737 N N . ALA A 1 213 ? -22.290 61.935 61.890 1.00 63.34 213 ALA A N 1
ATOM 1738 C CA . ALA A 1 213 ? -22.144 63.336 61.527 1.00 63.34 213 ALA A CA 1
ATOM 1739 C C . ALA A 1 213 ? -20.955 63.936 62.298 1.00 63.34 213 ALA A C 1
ATOM 1741 O O . ALA A 1 213 ? -20.896 63.821 63.522 1.00 63.34 213 ALA A O 1
ATOM 1742 N N . ASP A 1 214 ? -20.009 64.535 61.572 1.00 61.12 214 ASP A N 1
ATOM 1743 C CA . ASP A 1 214 ? -18.983 65.416 62.136 1.00 61.12 214 ASP A CA 1
ATOM 1744 C C . ASP A 1 214 ? -19.675 66.695 62.628 1.00 61.12 214 ASP A C 1
ATOM 1746 O O . ASP A 1 214 ? -20.118 67.508 61.814 1.00 61.12 214 ASP A O 1
ATOM 1750 N N . ASP A 1 215 ? -19.758 66.874 63.946 1.00 54.22 215 ASP A N 1
ATOM 1751 C CA . ASP A 1 215 ? -20.074 68.164 64.561 1.00 54.22 215 ASP A CA 1
ATOM 1752 C C . ASP A 1 215 ? -18.757 68.871 64.934 1.00 54.22 215 ASP A C 1
ATOM 1754 O O . ASP A 1 215 ? -17.941 68.343 65.696 1.00 54.22 215 ASP A O 1
ATOM 1758 N N . VAL A 1 216 ? -18.567 70.058 64.345 1.00 47.50 216 VAL A N 1
ATOM 1759 C CA . VAL A 1 216 ? -17.523 71.062 64.638 1.00 47.50 216 VAL A CA 1
ATOM 1760 C C . VAL A 1 216 ? -17.928 71.904 65.841 1.00 47.50 216 VAL A C 1
ATOM 1762 O O . VAL A 1 216 ? -19.108 72.321 65.884 1.00 47.50 216 VAL A O 1
#

Secondary structure (DSSP, 8-state):
-----------PPP-PPPPP----------------TTS---TT------------------------TT-GGGS----PPPPP--TTTTTTS--HHHHHHHHHHHHHHHHHHHHHHHHHHHHHHHHHHHHHTT--SPPHHHHH-HHHHHHHHHHHHHHHHHHHHHHHHHHHHHHHHHHHHHHHTS--HHHHHHHHHHHHHT-S---PPPPPP---

Foldseek 3Di:
DDDDDDDDDDDDDDDDDDDDDDDDDDPDDDDPPPDPPPDDPDPPDPPDPPDPDPPPDDDPPVPPDPDDPPDPVPDPPPPDDPPDPPPPCVVVPQDPVNVVVVVVVVVVVVVVVVVVVVVVVVVVVVVVVCVVVVNPDDPPVQVPPPVNVVVVVVVVVVVVVVVVVVVVVVVVVVVVVVVVVVVVVPDDVVVVVVVVVVCVVPPPDDPDPDDDDDDD

Sequence (216 aa):
MDGLLPHHCSVVRPKERRLDVPQQNPFVRGNTIIRSKTFSPGPQSQYICRINRSDSDSSTLSKKSPFVRNASERRSMRMKKPPVPVKGLDGLLRTSLDLELDLQVSRTRQARLAQELRVLRELKEQLERARQQGQRELPAWVQEDERFRLLLKQAEKQEQLQEQRVEKMMRAAAKDVHKIRGQSRKEVPEVQTFREKMAFFTRAKTSIPDLPADDV

Radius of gyration: 46.13 Å; chains: 1; bounding box: 110×95×122 Å